Protein AF-A0A352PQR6-F1 (afdb_monomer)

Radius of gyration: 31.28 Å; Cα contacts (8 Å, |Δi|>4): 221; c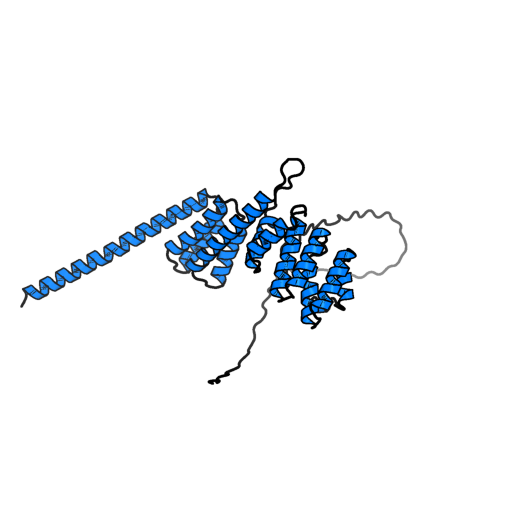hains: 1; bounding box: 74×65×124 Å

pLDDT: mean 79.6, std 22.72, range [32.88, 98.62]

Foldseek 3Di:
DPPVVVVVVVVVVVVVVVVVVVVVVVLVVLVVLLVVLLVLLVVLPPDPVLLVVLVVLCVVVVHRSVLSSLLSVLLSLCSNVVADSVVLSVLQVVCVVVVHRSVVSSVVSVVLSVLLVLVVVLVVVLDDPDDDDPPDQDNLLSVLLSCLVVLVDDSVNLSVLCVLQSPFPSQLSSLLSVLLSLCVVLVQDPVLSCVLSSLCRVLSLRDPQCSCVSLLLSLLVVVVDHSVQLSVLSNVCSVVSHGPVVSSVSSVHDPVSSPDDDPDDDPPPPPPDPDDDDDDDDDDDDDDDDDDDDDDDDDDDDDDDDDDDDDDDDDDDDDDDDDD

Sequence (324 aa):
MGTRLRQIALALMLLLVLGGNADAAKNHTTETELSSTVRAAETAGVPAATVNRLLTHGYEQNWDTADTGRLLRGLIAAQQSGFPLQPFVSKIEEGLAKRIPPSKIAQVLERKEDDYRFTQTLLADRAPRPAQHQTSVSTEERVRLTELLNAGLQREELKQLFADAPATPLPVLIRGAELLASLRQTRFDTRLTTQIVSLGLKQNYFTASQADLGRIIAAAKNRGMSDKDIAAAALSAIQDHASTDQLASRLGLSPADLGARGPQLGGSRSGVAPEGMSSGAGQAPSSSSTPGSGRGGSGGSSGGSSDGGGSPGGRGGSGGGGRR

Secondary structure (DSSP, 8-state):
-HHHHHHHHHHHHHHHHHHHHHHHHHHHHHHHHHHHHHHHHHHHT--HHHHHHHHHHHHHTT--HHHHHHHHHHHHHHHHTT--SHHHHHHHHHHHHTT--HHHHHHHHHHHHHHHHHHHHHHHHHPPSS-S---PPPHHHHHHHHHHHHTT--HHHHHHHHHH-TTS-HHHHHHHHHHHHHHHHTT--HHHHHHHHHHHHHTT--SGGGTTHHHHHHHHHHTT--HHHHHHHHHHHHHTT--HHHHHHHTT--HHHH-S----TT----------------------------------------------------------

Structure (mmCIF, N/CA/C/O backbone):
data_AF-A0A352PQR6-F1
#
_entry.id   AF-A0A352PQR6-F1
#
loop_
_atom_site.group_PDB
_atom_site.id
_atom_site.type_symbol
_atom_site.label_atom_id
_atom_site.label_alt_id
_atom_site.label_comp_id
_atom_site.label_asym_id
_atom_site.label_entity_id
_atom_site.label_seq_id
_atom_site.pdbx_PDB_ins_code
_atom_site.Cartn_x
_atom_site.Cartn_y
_atom_site.Cartn_z
_atom_site.occupancy
_atom_site.B_iso_or_equiv
_atom_site.auth_seq_id
_atom_site.auth_comp_id
_atom_site.auth_asym_id
_atom_site.auth_atom_id
_atom_site.pdbx_PDB_model_num
ATOM 1 N N . MET A 1 1 ? 17.649 -32.322 -69.367 1.00 51.94 1 MET A N 1
ATOM 2 C CA . MET A 1 1 ? 17.274 -32.287 -67.931 1.00 51.94 1 MET A CA 1
ATOM 3 C C . MET A 1 1 ? 18.158 -31.386 -67.044 1.00 51.94 1 MET A C 1
ATOM 5 O O . MET A 1 1 ? 17.850 -31.262 -65.869 1.00 51.94 1 MET A O 1
ATOM 9 N N . GLY A 1 2 ? 19.194 -30.694 -67.552 1.00 56.62 2 GLY A N 1
ATOM 10 C CA . GLY A 1 2 ? 20.140 -29.939 -66.700 1.00 56.62 2 GLY A CA 1
ATOM 11 C C . GLY A 1 2 ? 19.798 -28.476 -66.363 1.00 56.62 2 GLY A C 1
ATOM 12 O O . GLY A 1 2 ? 20.392 -27.910 -65.451 1.00 56.62 2 GLY A O 1
ATOM 13 N N . THR A 1 3 ? 18.856 -27.835 -67.059 1.00 58.00 3 THR A N 1
ATOM 14 C CA . THR A 1 3 ? 18.586 -26.389 -66.895 1.00 58.00 3 THR A CA 1
ATOM 15 C C . THR A 1 3 ? 17.586 -26.071 -65.782 1.00 58.00 3 THR A C 1
ATOM 17 O O . THR A 1 3 ? 17.764 -25.090 -65.065 1.00 58.00 3 THR A O 1
ATOM 20 N N . ARG A 1 4 ? 16.580 -26.930 -65.567 1.00 56.12 4 ARG A N 1
ATOM 21 C CA . ARG A 1 4 ? 15.558 -26.723 -64.522 1.00 56.12 4 ARG A CA 1
ATOM 22 C C . ARG A 1 4 ? 16.086 -26.955 -63.102 1.00 56.12 4 ARG A C 1
ATOM 24 O O . ARG A 1 4 ? 15.699 -26.233 -62.193 1.00 56.12 4 ARG A O 1
ATOM 31 N N . LEU A 1 5 ? 17.022 -27.891 -62.915 1.00 54.62 5 LEU A N 1
ATOM 32 C CA . LEU A 1 5 ? 17.632 -28.151 -61.603 1.00 54.62 5 LEU A CA 1
ATOM 33 C C . LEU A 1 5 ? 18.535 -26.989 -61.142 1.00 54.62 5 LEU A C 1
ATOM 35 O O . LEU A 1 5 ? 18.552 -26.636 -59.966 1.00 54.62 5 LEU A O 1
ATOM 39 N N . ARG A 1 6 ? 19.240 -26.345 -62.086 1.00 62.72 6 ARG A N 1
ATOM 40 C CA . ARG A 1 6 ? 20.088 -25.171 -61.818 1.00 62.72 6 ARG A CA 1
ATOM 41 C C . ARG A 1 6 ? 19.283 -23.948 -61.376 1.00 62.72 6 ARG A C 1
ATOM 43 O O . ARG A 1 6 ? 19.728 -23.238 -60.485 1.00 62.72 6 ARG A O 1
ATOM 50 N N . GLN A 1 7 ? 18.105 -23.719 -61.958 1.00 66.06 7 GLN A N 1
ATOM 51 C CA . GLN A 1 7 ? 17.248 -22.585 -61.587 1.00 66.06 7 GLN A CA 1
ATOM 52 C C . GLN A 1 7 ? 16.654 -22.732 -60.179 1.00 66.06 7 GLN A C 1
ATOM 54 O O . GLN A 1 7 ? 16.584 -21.751 -59.445 1.00 66.06 7 GLN A O 1
ATOM 59 N N . ILE A 1 8 ? 16.303 -23.956 -59.771 1.00 68.38 8 ILE A N 1
ATOM 60 C CA . ILE A 1 8 ? 15.779 -24.227 -58.423 1.00 68.38 8 ILE A CA 1
ATOM 61 C C . ILE A 1 8 ? 16.873 -24.033 -57.362 1.00 68.38 8 ILE A C 1
ATOM 63 O O . ILE A 1 8 ? 16.624 -23.398 -56.341 1.00 68.38 8 ILE A O 1
ATOM 67 N N . ALA A 1 9 ? 18.100 -24.499 -57.619 1.00 62.56 9 ALA A N 1
ATOM 68 C CA . ALA A 1 9 ? 19.224 -24.308 -56.698 1.00 62.56 9 ALA A CA 1
ATOM 69 C C . ALA A 1 9 ? 19.593 -22.823 -56.507 1.00 62.56 9 ALA A C 1
ATOM 71 O O . ALA A 1 9 ? 19.896 -22.399 -55.393 1.00 62.56 9 ALA A O 1
ATOM 72 N N . LEU A 1 10 ? 19.519 -22.019 -57.575 1.00 63.31 10 LEU A N 1
ATOM 73 C CA . LEU A 1 10 ? 19.803 -20.580 -57.525 1.00 63.31 10 LEU A CA 1
ATOM 74 C C . LEU A 1 10 ? 18.711 -19.800 -56.777 1.00 63.31 10 LEU A C 1
ATOM 76 O O . LEU A 1 10 ? 19.028 -18.911 -55.991 1.00 63.31 10 LEU A O 1
ATOM 80 N N . ALA A 1 11 ? 17.439 -20.173 -56.956 1.00 61.34 11 ALA A N 1
ATOM 81 C CA . ALA A 1 11 ? 16.324 -19.583 -56.216 1.00 61.34 11 ALA A CA 1
ATOM 82 C C . ALA A 1 11 ? 16.384 -19.909 -54.712 1.00 61.34 11 ALA A C 1
ATOM 84 O O . ALA A 1 11 ? 16.120 -19.036 -53.888 1.00 61.34 11 ALA A O 1
ATOM 85 N N . LEU A 1 12 ? 16.788 -21.132 -54.344 1.00 57.59 12 LEU A N 1
ATOM 86 C CA . LEU A 1 12 ? 16.915 -21.543 -52.942 1.00 57.59 12 LEU A CA 1
ATOM 87 C C . LEU A 1 12 ? 18.093 -20.850 -52.232 1.00 57.59 12 LEU A C 1
ATOM 89 O O . LEU A 1 12 ? 17.956 -20.436 -51.084 1.00 57.59 12 LEU A O 1
ATOM 93 N N . MET A 1 13 ? 19.229 -20.671 -52.922 1.00 60.09 13 MET A N 1
ATOM 94 C CA . MET A 1 13 ? 20.367 -19.900 -52.398 1.00 60.09 13 MET A CA 1
ATOM 95 C C . MET A 1 13 ? 20.020 -18.420 -52.211 1.00 60.09 13 MET A C 1
ATOM 97 O O . MET A 1 13 ? 20.378 -17.834 -51.192 1.00 60.09 13 MET A O 1
ATOM 101 N N . LEU A 1 14 ? 19.285 -17.822 -53.154 1.00 57.09 14 LEU A N 1
ATOM 102 C CA . LEU A 1 14 ? 18.832 -16.437 -53.033 1.00 57.09 14 LEU A CA 1
ATOM 103 C C . LEU A 1 14 ? 17.883 -16.271 -51.830 1.00 57.09 14 LEU A C 1
ATOM 105 O O . LEU A 1 14 ? 18.016 -15.318 -51.071 1.00 57.09 14 LEU A O 1
ATOM 109 N N . LEU A 1 15 ? 16.985 -17.234 -51.592 1.00 55.41 15 LEU A N 1
ATOM 110 C CA . LEU A 1 15 ? 16.057 -17.205 -50.455 1.00 55.41 15 LEU A CA 1
ATOM 111 C C . LEU A 1 15 ? 16.771 -17.359 -49.095 1.00 55.41 15 LEU A C 1
ATOM 113 O O . LEU A 1 15 ? 16.380 -16.718 -48.123 1.00 55.41 15 LEU A O 1
ATOM 117 N N . LEU A 1 16 ? 17.854 -18.142 -49.035 1.00 55.69 16 LEU A N 1
ATOM 118 C CA . LEU A 1 16 ? 18.710 -18.290 -47.847 1.00 55.69 16 LEU A CA 1
ATOM 119 C C . LEU A 1 16 ? 19.533 -17.025 -47.544 1.00 55.69 16 LEU A C 1
ATOM 121 O O . LEU A 1 16 ? 19.657 -16.637 -46.384 1.00 55.69 16 LEU A O 1
ATOM 125 N N . VAL A 1 17 ? 20.042 -16.342 -48.574 1.00 58.09 17 VAL A N 1
ATOM 126 C CA . VAL A 1 17 ? 20.790 -15.080 -48.417 1.00 58.09 17 VAL A CA 1
ATOM 127 C C . VAL A 1 17 ? 19.864 -13.911 -48.050 1.00 58.09 17 VAL A C 1
ATOM 129 O O . VAL A 1 17 ? 20.255 -13.049 -47.263 1.00 58.09 17 VAL A O 1
ATOM 132 N N . LEU A 1 18 ? 18.622 -13.877 -48.551 1.00 51.91 18 LEU A N 1
ATOM 133 C CA . LEU A 1 18 ? 17.643 -12.868 -48.122 1.00 51.91 18 LEU A CA 1
ATOM 134 C C . LEU A 1 18 ? 17.061 -13.153 -46.726 1.00 51.91 18 LEU A C 1
ATOM 136 O O . LEU A 1 18 ? 16.803 -12.205 -45.988 1.00 51.91 18 LEU A O 1
ATOM 140 N N . GLY A 1 19 ? 16.901 -14.423 -46.337 1.00 51.34 19 GLY A N 1
ATOM 141 C CA . GLY A 1 19 ? 16.460 -14.801 -44.990 1.00 51.34 19 GLY A CA 1
ATOM 142 C C . GLY A 1 19 ? 17.473 -14.436 -43.897 1.00 51.34 19 GLY A C 1
ATOM 143 O O . GLY A 1 19 ? 17.091 -13.865 -42.881 1.00 51.34 19 GLY A O 1
ATOM 144 N N . GLY A 1 20 ? 18.771 -14.678 -44.129 1.00 49.28 20 GLY A N 1
ATOM 145 C 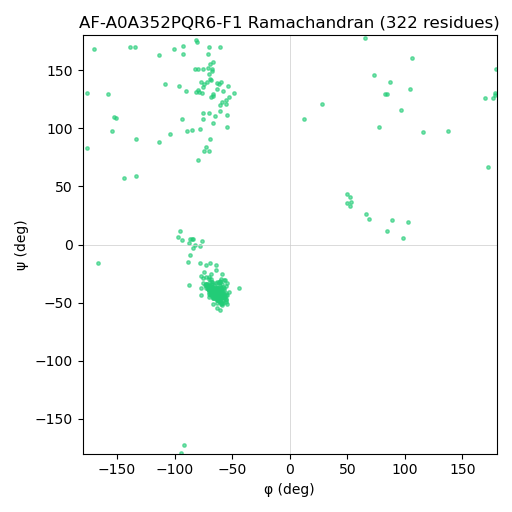CA . GLY A 1 20 ? 19.824 -14.396 -43.140 1.00 49.28 20 GLY A CA 1
ATOM 146 C C . GLY A 1 20 ? 20.101 -12.906 -42.890 1.00 49.28 20 GLY A C 1
ATOM 147 O O . GLY A 1 20 ? 20.457 -12.521 -41.778 1.00 49.28 20 GLY A O 1
ATOM 148 N N . ASN A 1 21 ? 19.898 -12.041 -43.889 1.00 50.34 21 ASN A N 1
ATOM 149 C CA . ASN A 1 21 ? 20.124 -10.597 -43.739 1.00 50.34 21 ASN A CA 1
ATOM 150 C C . ASN A 1 21 ? 19.002 -9.884 -42.962 1.00 50.34 21 ASN A C 1
ATOM 152 O O . ASN A 1 21 ? 19.252 -8.867 -42.315 1.00 50.34 21 ASN A O 1
ATOM 156 N N . ALA A 1 22 ? 17.775 -10.411 -42.998 1.00 54.28 22 ALA A N 1
ATOM 157 C CA . ALA A 1 22 ? 16.646 -9.823 -42.281 1.00 54.28 22 ALA A CA 1
ATOM 158 C C . ALA A 1 22 ? 16.768 -9.986 -40.753 1.00 54.28 22 ALA A C 1
ATOM 160 O O . ALA A 1 22 ? 16.391 -9.074 -40.016 1.00 54.28 22 ALA A O 1
ATOM 161 N N . ASP A 1 23 ? 17.325 -11.103 -40.278 1.00 53.72 23 ASP A N 1
ATOM 162 C CA . ASP A 1 23 ? 17.556 -11.336 -38.845 1.00 53.72 23 ASP A CA 1
ATOM 163 C C . ASP A 1 23 ? 18.773 -10.563 -38.315 1.00 53.72 23 ASP A C 1
ATOM 165 O O . ASP A 1 23 ? 18.709 -9.983 -37.231 1.00 53.72 23 ASP A O 1
ATOM 169 N N . ALA A 1 24 ? 19.850 -10.443 -39.099 1.00 56.34 24 ALA A N 1
ATOM 170 C CA . ALA A 1 24 ? 21.014 -9.641 -38.713 1.00 56.34 24 ALA A CA 1
ATOM 171 C C . ALA A 1 24 ? 20.679 -8.141 -38.571 1.00 56.34 24 ALA A C 1
ATOM 173 O O . ALA A 1 24 ? 21.114 -7.487 -37.622 1.00 56.34 24 ALA A O 1
ATOM 174 N N . ALA A 1 25 ? 19.856 -7.593 -39.474 1.00 58.44 25 ALA A N 1
ATOM 175 C CA . ALA A 1 25 ? 19.415 -6.200 -39.403 1.00 58.44 25 ALA A CA 1
ATOM 176 C C . ALA A 1 25 ? 18.496 -5.927 -38.195 1.00 58.44 25 ALA A C 1
ATOM 178 O O . ALA A 1 25 ? 18.586 -4.865 -37.572 1.00 58.44 25 ALA A O 1
ATOM 179 N N . LYS A 1 26 ? 17.635 -6.887 -37.830 1.00 60.25 26 LYS A N 1
ATOM 180 C CA . LYS A 1 26 ? 16.785 -6.786 -36.634 1.00 60.25 26 LYS A CA 1
ATOM 181 C C . LYS A 1 26 ? 17.609 -6.807 -35.349 1.00 60.25 26 LYS A C 1
ATOM 183 O O . LYS A 1 26 ? 17.414 -5.926 -34.518 1.00 60.25 26 LYS A O 1
ATOM 188 N N . ASN A 1 27 ? 18.565 -7.730 -35.237 1.00 60.75 27 ASN A N 1
ATOM 189 C CA . ASN A 1 27 ? 19.403 -7.875 -34.044 1.00 60.75 27 ASN A CA 1
ATOM 190 C C . ASN A 1 27 ? 20.300 -6.649 -33.801 1.00 60.75 27 ASN A C 1
ATOM 192 O O . ASN A 1 27 ? 20.411 -6.176 -32.673 1.00 60.75 27 ASN A O 1
ATOM 196 N N . HIS A 1 28 ? 20.875 -6.057 -34.854 1.00 62.44 28 HIS A N 1
ATOM 197 C CA . HIS A 1 28 ? 21.642 -4.813 -34.710 1.00 62.44 28 HIS A CA 1
ATOM 198 C C . HIS A 1 28 ? 20.782 -3.620 -34.275 1.00 62.44 28 HIS A C 1
ATOM 200 O O . HIS A 1 28 ? 21.241 -2.758 -33.520 1.00 62.44 28 HIS A O 1
ATOM 206 N N . THR A 1 29 ? 19.531 -3.560 -34.736 1.00 69.00 29 THR A N 1
ATOM 207 C CA . THR A 1 29 ? 18.609 -2.480 -34.365 1.00 69.00 29 THR A CA 1
ATOM 208 C C . THR A 1 29 ? 18.238 -2.569 -32.884 1.00 69.00 29 THR A C 1
ATOM 210 O O . THR A 1 29 ? 18.273 -1.559 -32.182 1.00 69.00 29 THR A O 1
ATOM 213 N N . THR A 1 30 ? 17.958 -3.771 -32.377 1.00 71.62 30 THR A N 1
ATOM 214 C CA . THR A 1 30 ? 17.565 -3.980 -30.977 1.00 71.62 30 THR A CA 1
ATOM 215 C C . THR A 1 30 ? 18.728 -3.844 -29.986 1.00 71.62 30 THR A C 1
ATOM 217 O O . THR A 1 30 ? 18.543 -3.272 -28.911 1.00 71.62 30 THR A O 1
ATOM 220 N N . GLU A 1 31 ? 19.951 -4.253 -30.342 1.00 72.56 31 GLU A N 1
ATOM 221 C CA . GLU A 1 31 ? 21.150 -3.999 -29.520 1.00 72.56 31 GLU A CA 1
ATOM 222 C C . GLU A 1 31 ? 21.470 -2.500 -29.396 1.00 72.56 31 GLU A C 1
ATOM 224 O O . GLU A 1 31 ? 21.829 -2.003 -28.318 1.00 72.56 31 GLU A O 1
ATOM 229 N N . THR A 1 32 ? 21.293 -1.753 -30.489 1.00 78.06 32 THR A N 1
ATOM 230 C CA . THR A 1 32 ? 21.448 -0.291 -30.498 1.00 78.06 32 THR A CA 1
ATOM 231 C C . THR A 1 32 ? 20.371 0.373 -29.631 1.00 78.06 32 THR A C 1
ATOM 233 O O . THR A 1 32 ? 20.660 1.298 -28.863 1.00 78.06 32 THR A O 1
ATOM 236 N N . GLU A 1 33 ? 19.137 -0.139 -29.677 1.00 87.19 33 GLU A N 1
ATOM 237 C CA . GLU A 1 33 ? 18.031 0.330 -28.839 1.00 87.19 33 GLU A CA 1
ATOM 238 C C . GLU A 1 33 ? 18.297 0.079 -27.344 1.00 87.19 33 GLU A C 1
ATOM 240 O O . GLU A 1 33 ? 18.146 0.991 -26.524 1.00 87.19 33 GLU A O 1
ATOM 245 N N . LEU A 1 34 ? 18.770 -1.111 -26.967 1.00 90.06 34 LEU A N 1
ATOM 246 C CA . LEU A 1 34 ? 19.105 -1.410 -25.573 1.00 90.06 34 LEU A CA 1
ATOM 247 C C . LEU A 1 34 ? 20.251 -0.523 -25.069 1.00 90.06 34 LEU A C 1
ATOM 249 O O . LEU A 1 34 ? 20.147 0.057 -23.989 1.00 90.06 34 LEU A O 1
ATOM 253 N N . SER A 1 35 ? 21.303 -0.342 -25.870 1.00 91.81 35 SER A N 1
ATOM 254 C CA . SER A 1 35 ? 22.444 0.517 -25.522 1.00 91.81 35 SER A CA 1
ATOM 255 C C . SER A 1 35 ? 22.026 1.971 -25.283 1.00 91.81 35 SER A C 1
ATOM 257 O O . SER A 1 35 ? 22.475 2.612 -24.330 1.00 91.81 35 SER A O 1
ATOM 259 N N . SER A 1 36 ? 21.132 2.503 -26.122 1.00 93.94 36 SER A N 1
ATOM 260 C CA . SER A 1 36 ? 20.577 3.848 -25.920 1.00 93.94 36 SER A CA 1
ATOM 261 C C . SER A 1 36 ? 19.675 3.929 -24.682 1.00 93.94 36 SER A C 1
ATOM 263 O O . SER A 1 36 ? 19.742 4.912 -23.946 1.00 93.94 36 SER A O 1
ATOM 265 N N . THR A 1 37 ? 18.909 2.873 -24.387 1.00 95.31 37 THR A N 1
ATOM 266 C CA . THR A 1 37 ? 18.074 2.781 -23.178 1.00 95.31 37 THR A CA 1
ATOM 267 C C . THR A 1 37 ? 18.919 2.752 -21.901 1.00 95.31 37 THR A C 1
ATOM 269 O O . THR A 1 37 ? 18.573 3.412 -20.925 1.00 95.31 37 THR A O 1
ATOM 272 N N . VAL A 1 38 ? 20.054 2.049 -21.902 1.00 96.12 38 VAL A N 1
ATOM 273 C CA . VAL A 1 38 ? 20.999 2.029 -20.772 1.00 96.12 38 VAL A CA 1
ATOM 274 C C . VAL A 1 38 ? 21.549 3.429 -20.496 1.00 96.12 38 VAL A C 1
ATOM 276 O O . VAL A 1 38 ? 21.464 3.905 -19.365 1.00 96.12 38 VAL A O 1
ATOM 279 N N . ARG A 1 39 ? 22.011 4.143 -21.532 1.00 95.81 39 ARG A N 1
ATOM 280 C CA . ARG A 1 39 ? 22.471 5.537 -21.386 1.00 95.81 39 ARG A CA 1
ATOM 281 C C . ARG A 1 39 ? 21.365 6.460 -20.872 1.00 95.81 39 ARG A C 1
ATOM 283 O O . ARG A 1 39 ? 21.626 7.355 -20.068 1.00 95.81 39 ARG A O 1
ATOM 290 N N . ALA A 1 40 ? 20.127 6.247 -21.316 1.00 95.75 40 ALA A N 1
ATOM 291 C CA . ALA A 1 40 ? 18.977 6.992 -20.816 1.00 95.75 40 ALA A CA 1
ATOM 292 C C . ALA A 1 40 ? 18.705 6.702 -19.328 1.00 95.75 40 ALA A C 1
ATOM 294 O O . ALA A 1 40 ? 18.405 7.633 -18.584 1.00 95.75 40 ALA A O 1
ATOM 295 N N . ALA A 1 41 ? 18.864 5.453 -18.875 1.00 95.69 41 ALA A N 1
ATOM 296 C CA . ALA A 1 41 ? 18.737 5.076 -17.465 1.00 95.69 41 ALA A CA 1
ATOM 297 C C . ALA A 1 41 ? 19.786 5.764 -16.586 1.00 95.69 41 ALA A C 1
ATOM 299 O O . ALA A 1 41 ? 19.439 6.339 -15.554 1.00 95.69 41 ALA A O 1
ATOM 300 N N . GLU A 1 42 ? 21.043 5.775 -17.025 1.00 94.19 42 GLU A N 1
ATOM 301 C CA . GLU A 1 42 ? 22.126 6.482 -16.336 1.00 94.19 42 GLU A CA 1
ATOM 302 C C . GLU A 1 42 ? 21.853 7.989 -16.263 1.00 94.19 42 GLU A C 1
ATOM 304 O O . GLU A 1 42 ? 21.937 8.585 -15.191 1.00 94.19 42 GLU A O 1
ATOM 309 N N . THR A 1 43 ? 21.442 8.593 -17.383 1.00 95.62 43 THR A N 1
ATOM 310 C CA . THR A 1 43 ? 21.118 10.028 -17.465 1.00 95.62 43 THR A CA 1
ATOM 311 C C . THR A 1 43 ? 19.929 10.400 -16.578 1.00 95.62 43 THR A C 1
ATOM 313 O O . THR A 1 43 ? 19.916 11.469 -15.975 1.00 95.62 43 THR A O 1
ATOM 316 N N . ALA A 1 44 ? 18.935 9.516 -16.464 1.00 94.81 44 ALA A N 1
ATOM 317 C CA . ALA A 1 44 ? 17.801 9.707 -15.566 1.00 94.81 44 ALA A CA 1
ATOM 318 C C . ALA A 1 44 ? 18.198 9.605 -14.081 1.00 94.81 44 ALA A C 1
ATOM 320 O O . ALA A 1 44 ? 17.440 10.040 -13.219 1.00 94.81 44 ALA A O 1
ATOM 321 N N . GLY A 1 45 ? 19.376 9.059 -13.762 1.00 94.75 45 GLY A N 1
ATOM 322 C CA . GLY A 1 45 ? 19.838 8.852 -12.391 1.00 94.75 45 GLY A CA 1
ATOM 323 C C . GLY A 1 45 ? 19.417 7.509 -11.793 1.00 94.75 45 GLY A C 1
ATOM 324 O O . GLY A 1 45 ? 19.390 7.366 -10.570 1.00 94.75 45 GLY A O 1
ATOM 325 N N . VAL A 1 46 ? 19.089 6.513 -12.624 1.00 96.56 46 VAL A N 1
ATOM 326 C CA . VAL A 1 46 ? 18.908 5.132 -12.155 1.00 96.56 46 VAL A CA 1
ATOM 327 C C . VAL A 1 46 ? 20.271 4.601 -11.683 1.00 96.56 46 VAL A C 1
ATOM 329 O O . VAL A 1 46 ? 21.247 4.700 -12.429 1.00 96.56 46 VAL A O 1
ATOM 332 N N . PRO A 1 47 ? 20.386 4.018 -10.474 1.00 96.25 47 PRO A N 1
ATOM 333 C CA . PRO A 1 47 ? 21.668 3.535 -9.972 1.00 96.25 47 PRO A CA 1
ATOM 334 C C . PRO A 1 47 ? 22.302 2.489 -10.895 1.00 96.25 47 PRO A C 1
ATOM 336 O O . PRO A 1 47 ? 21.661 1.496 -11.245 1.00 96.25 47 PRO A O 1
ATOM 339 N N . ALA A 1 48 ? 23.589 2.657 -11.212 1.00 94.81 48 ALA A N 1
ATOM 340 C CA . ALA A 1 48 ? 24.328 1.744 -12.089 1.00 94.81 48 ALA A CA 1
ATOM 341 C C . ALA A 1 48 ? 24.281 0.284 -11.606 1.00 94.81 48 ALA A C 1
ATOM 343 O O . ALA A 1 48 ? 24.160 -0.636 -12.408 1.00 94.81 48 ALA A O 1
ATOM 344 N N . ALA A 1 49 ? 24.296 0.056 -10.286 1.00 94.88 49 ALA A N 1
ATOM 345 C CA . ALA A 1 49 ? 24.155 -1.282 -9.710 1.00 94.88 49 ALA A CA 1
ATOM 346 C C . ALA A 1 49 ? 22.815 -1.949 -10.077 1.00 94.88 49 ALA A C 1
ATOM 348 O O . ALA A 1 49 ? 22.779 -3.150 -10.338 1.00 94.88 49 ALA A O 1
ATOM 349 N N . THR A 1 50 ? 21.726 -1.175 -10.129 1.00 94.88 50 THR A N 1
ATOM 350 C CA . THR A 1 50 ? 20.397 -1.651 -10.537 1.00 94.88 50 THR A CA 1
ATOM 351 C C . THR A 1 50 ? 20.368 -1.961 -12.030 1.00 94.88 50 THR A C 1
ATOM 353 O O . THR A 1 50 ? 19.887 -3.024 -12.418 1.00 94.88 50 THR A O 1
ATOM 356 N N . VAL A 1 51 ? 20.922 -1.068 -12.859 1.00 96.25 51 VAL A N 1
ATOM 357 C CA . VAL A 1 51 ? 21.024 -1.271 -14.314 1.00 96.25 51 VAL A CA 1
ATOM 358 C C . VAL A 1 51 ? 21.825 -2.538 -14.619 1.00 96.25 51 VAL A C 1
ATOM 360 O O . VAL A 1 51 ? 21.324 -3.430 -15.299 1.00 96.25 51 VAL A O 1
ATOM 363 N N . ASN A 1 52 ? 23.022 -2.670 -14.042 1.00 95.56 52 ASN A N 1
ATOM 364 C CA . ASN A 1 52 ? 23.897 -3.822 -14.253 1.00 95.56 52 ASN A CA 1
ATOM 365 C C . ASN A 1 52 ? 23.242 -5.130 -13.809 1.00 95.56 52 ASN A C 1
ATOM 367 O O . ASN A 1 52 ? 23.274 -6.100 -14.556 1.00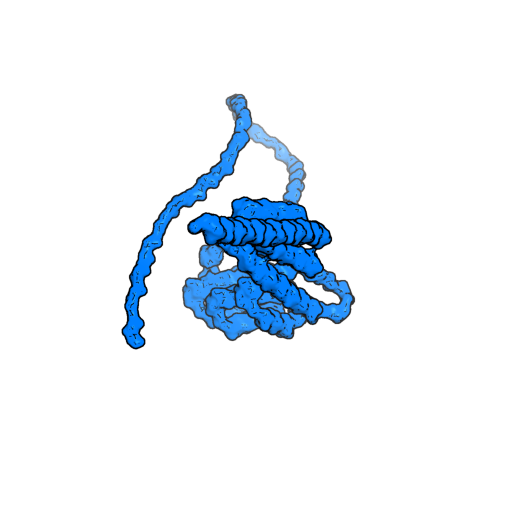 95.56 52 ASN A O 1
ATOM 371 N N . ARG A 1 53 ? 22.588 -5.156 -12.640 1.00 93.75 53 ARG A N 1
ATOM 372 C CA . ARG A 1 53 ? 21.868 -6.348 -12.162 1.00 93.75 53 ARG A CA 1
ATOM 373 C C . ARG A 1 53 ? 20.795 -6.799 -13.151 1.00 93.75 53 ARG A C 1
ATOM 375 O O . ARG A 1 53 ? 20.654 -7.993 -13.399 1.00 93.75 53 ARG A O 1
ATOM 382 N N . LEU A 1 54 ? 20.048 -5.853 -13.719 1.00 94.31 54 LEU A N 1
ATOM 383 C CA . LEU A 1 54 ? 19.000 -6.157 -14.686 1.00 94.31 54 LEU A CA 1
ATOM 384 C C . LEU A 1 54 ? 19.573 -6.663 -16.018 1.00 94.31 54 LEU A C 1
ATOM 386 O O . LEU A 1 54 ? 19.042 -7.622 -16.571 1.00 94.31 54 LEU A O 1
ATOM 390 N N . LEU A 1 55 ? 20.675 -6.072 -16.496 1.00 94.19 55 LEU A N 1
ATOM 391 C CA . LEU A 1 55 ? 21.391 -6.543 -17.687 1.00 94.19 55 LEU A CA 1
ATOM 392 C C . LEU A 1 55 ? 21.957 -7.956 -17.486 1.00 94.19 55 LEU A C 1
ATOM 394 O O . LEU A 1 55 ? 21.768 -8.814 -18.346 1.00 94.19 55 LEU A O 1
ATOM 398 N N . THR A 1 56 ? 22.597 -8.218 -16.341 1.00 93.56 56 THR A N 1
ATOM 399 C CA . THR A 1 56 ? 23.107 -9.548 -15.979 1.00 93.56 56 THR A CA 1
ATOM 400 C C . THR A 1 56 ? 21.983 -10.578 -15.966 1.00 93.56 56 THR A C 1
ATOM 402 O O . THR A 1 56 ? 22.116 -11.619 -16.601 1.00 93.56 56 THR A O 1
ATOM 405 N N . HIS A 1 57 ? 20.845 -10.273 -15.334 1.00 90.88 57 HIS A N 1
ATOM 406 C CA . HIS A 1 57 ? 19.696 -11.178 -15.345 1.00 90.88 57 HIS A CA 1
ATOM 407 C C . HIS A 1 57 ? 19.131 -11.415 -16.747 1.00 90.88 57 HIS A C 1
ATOM 409 O O . HIS A 1 57 ? 18.823 -12.559 -17.080 1.00 90.88 57 HIS A O 1
ATOM 415 N N . GLY A 1 58 ? 19.015 -10.368 -17.568 1.00 90.81 58 GLY A N 1
ATOM 416 C CA . GLY A 1 58 ? 18.560 -10.501 -18.950 1.00 90.81 58 GLY A CA 1
ATOM 417 C C . GLY A 1 58 ? 19.454 -11.433 -19.764 1.00 90.81 58 GLY A C 1
ATOM 418 O O . GLY A 1 58 ? 18.949 -12.301 -20.472 1.00 90.81 58 GLY A O 1
ATOM 419 N N . TYR A 1 59 ? 20.771 -11.318 -19.591 1.00 91.44 59 TYR A N 1
ATOM 420 C CA . TYR A 1 59 ? 21.747 -12.194 -20.233 1.00 91.44 59 TYR A CA 1
ATOM 421 C C . TYR A 1 59 ? 21.665 -13.641 -19.720 1.00 91.44 59 TYR A C 1
ATOM 423 O O . TYR A 1 59 ? 21.513 -14.568 -20.511 1.00 91.44 59 TYR A O 1
ATOM 431 N N . GLU A 1 60 ? 21.698 -13.852 -18.400 1.00 90.56 60 GLU A N 1
ATOM 432 C CA . GLU A 1 60 ? 21.661 -15.190 -17.785 1.00 90.56 60 GLU A CA 1
ATOM 433 C C . GLU A 1 60 ? 20.388 -15.976 -18.124 1.00 90.56 60 GLU A C 1
ATOM 435 O O . GLU A 1 60 ? 20.410 -17.203 -18.217 1.00 90.56 60 GLU A O 1
ATOM 440 N N . GLN A 1 61 ? 19.268 -15.274 -18.291 1.00 89.38 61 GLN A N 1
ATOM 441 C CA . GLN A 1 61 ? 17.969 -15.870 -18.593 1.00 89.38 61 GLN A CA 1
ATOM 442 C C . GLN A 1 61 ? 17.632 -15.856 -20.092 1.00 89.38 61 GLN A C 1
ATOM 444 O O . GLN A 1 61 ? 16.522 -16.245 -20.458 1.00 89.38 61 GLN A O 1
ATOM 449 N N . ASN A 1 62 ? 18.569 -15.439 -20.955 1.00 89.00 62 ASN A N 1
ATOM 450 C CA . ASN A 1 62 ? 18.388 -15.311 -22.406 1.00 89.00 62 ASN A CA 1
ATOM 451 C C . ASN A 1 62 ? 17.120 -14.527 -22.791 1.00 89.00 62 ASN A C 1
ATOM 453 O O . ASN A 1 62 ? 16.359 -14.940 -23.669 1.00 89.00 62 ASN A O 1
ATOM 457 N N . TRP A 1 63 ? 16.848 -13.417 -22.103 1.00 89.62 63 TRP A N 1
ATOM 458 C CA . TRP A 1 63 ? 15.750 -12.533 -22.483 1.00 89.62 63 TRP A CA 1
ATOM 459 C C . TRP A 1 63 ? 16.075 -11.787 -23.769 1.00 89.62 63 TRP A C 1
ATOM 461 O O . TRP A 1 63 ? 17.229 -11.464 -24.049 1.00 89.62 63 TRP A O 1
ATOM 471 N N . ASP A 1 64 ? 15.030 -11.429 -24.512 1.00 88.31 64 ASP A N 1
ATOM 472 C CA . ASP A 1 64 ? 15.182 -10.463 -25.588 1.00 88.31 64 ASP A CA 1
ATOM 473 C C . ASP A 1 64 ? 15.649 -9.115 -25.006 1.00 88.31 64 ASP A C 1
ATOM 475 O O . ASP A 1 64 ? 15.163 -8.624 -23.979 1.00 88.31 64 ASP A O 1
ATOM 479 N N . THR A 1 65 ? 16.592 -8.488 -25.697 1.00 89.12 65 THR A N 1
ATOM 480 C CA . THR A 1 65 ? 16.992 -7.092 -25.514 1.00 89.12 65 THR A CA 1
ATOM 481 C C . THR A 1 65 ? 15.797 -6.141 -25.372 1.00 89.12 65 THR A C 1
ATOM 483 O O . THR A 1 65 ? 15.825 -5.246 -24.522 1.00 89.12 65 THR A O 1
ATOM 486 N N . ALA A 1 66 ? 14.710 -6.374 -26.117 1.00 89.88 66 ALA A N 1
ATOM 487 C CA . ALA A 1 66 ? 13.487 -5.582 -26.031 1.00 89.88 66 ALA A CA 1
ATOM 488 C C . ALA A 1 66 ? 12.799 -5.693 -24.658 1.00 89.88 66 ALA A C 1
ATOM 490 O O . ALA A 1 66 ? 12.294 -4.696 -24.136 1.00 89.88 66 ALA A O 1
ATOM 491 N N . ASP A 1 67 ? 12.794 -6.882 -24.053 1.00 92.06 67 ASP A N 1
ATOM 492 C CA . ASP A 1 67 ? 12.201 -7.134 -22.738 1.00 92.06 67 ASP A CA 1
ATOM 493 C C . ASP A 1 67 ? 13.010 -6.457 -21.625 1.00 92.06 67 ASP A C 1
ATOM 495 O O . ASP A 1 67 ? 12.447 -5.770 -20.767 1.00 92.06 67 ASP A O 1
ATOM 499 N N . THR A 1 68 ? 14.339 -6.557 -21.690 1.00 93.44 68 THR A N 1
ATOM 500 C CA . THR A 1 68 ? 15.240 -5.848 -20.766 1.00 93.44 68 THR A CA 1
ATOM 501 C C . THR A 1 68 ? 15.073 -4.330 -20.895 1.00 93.44 68 THR A C 1
ATOM 503 O O . THR A 1 68 ? 14.944 -3.620 -19.894 1.00 93.44 68 THR A O 1
ATOM 506 N N . GLY A 1 69 ? 14.978 -3.828 -22.131 1.00 94.06 69 GLY A N 1
ATOM 507 C CA . GLY A 1 69 ? 14.722 -2.417 -22.416 1.00 94.06 69 GLY A CA 1
ATOM 508 C C . GLY A 1 69 ? 13.383 -1.919 -21.862 1.00 94.06 69 GLY A C 1
ATOM 509 O O . GLY A 1 69 ? 13.316 -0.816 -21.324 1.00 94.06 69 GLY A O 1
ATOM 510 N N . ARG A 1 70 ? 12.311 -2.725 -21.919 1.00 94.62 70 ARG A N 1
ATOM 511 C CA . ARG A 1 70 ? 11.004 -2.369 -21.323 1.00 94.62 70 ARG A CA 1
ATOM 512 C C . ARG A 1 70 ? 11.086 -2.189 -19.809 1.00 94.62 70 ARG A C 1
ATOM 514 O O . ARG A 1 70 ? 10.546 -1.215 -19.292 1.00 94.62 70 ARG A O 1
ATOM 521 N N . LEU A 1 71 ? 11.780 -3.083 -19.108 1.00 96.69 71 LEU A N 1
ATOM 522 C CA . LEU A 1 71 ? 11.959 -2.968 -17.659 1.00 96.69 71 LEU A CA 1
ATOM 523 C C . LEU A 1 71 ? 12.785 -1.728 -17.281 1.00 96.69 71 LEU A C 1
ATOM 525 O O . LEU A 1 71 ? 12.405 -1.001 -16.363 1.00 96.69 71 LEU A O 1
ATOM 529 N N . LEU A 1 72 ? 13.856 -1.433 -18.029 1.00 96.81 72 LEU A N 1
ATOM 530 C CA . LEU A 1 72 ? 14.638 -0.205 -17.845 1.00 96.81 72 LEU A CA 1
ATOM 531 C C . LEU A 1 72 ? 13.802 1.056 -18.086 1.00 96.81 72 LEU A C 1
ATOM 533 O O . LEU A 1 72 ? 13.891 1.999 -17.302 1.00 96.81 72 LEU A O 1
ATOM 537 N N . ARG A 1 73 ? 12.950 1.070 -19.118 1.00 96.44 73 ARG A N 1
ATOM 538 C CA . ARG A 1 73 ? 12.035 2.191 -19.387 1.00 96.44 73 ARG A CA 1
ATOM 539 C C . ARG A 1 73 ? 11.073 2.457 -18.230 1.00 96.44 73 ARG A C 1
ATOM 541 O O . ARG A 1 73 ? 10.865 3.618 -17.898 1.00 96.44 73 ARG A O 1
ATOM 548 N N . GLY A 1 74 ? 10.571 1.416 -17.563 1.00 96.44 74 GLY A N 1
ATOM 549 C CA . GLY A 1 74 ? 9.760 1.579 -16.350 1.00 96.44 74 GLY A CA 1
ATOM 550 C C . GLY A 1 74 ? 10.521 2.262 -15.204 1.00 96.44 74 GLY A C 1
ATOM 551 O O . GLY A 1 74 ? 9.981 3.142 -14.536 1.00 96.44 74 GLY A O 1
ATOM 552 N N . LEU A 1 75 ? 11.798 1.913 -14.999 1.00 97.75 75 LEU A N 1
ATOM 553 C CA . LEU A 1 75 ? 12.649 2.569 -13.994 1.00 97.75 75 LEU A CA 1
ATOM 554 C C . LEU A 1 75 ? 12.973 4.023 -14.363 1.00 97.75 75 LEU A C 1
ATOM 556 O O . LEU A 1 75 ? 12.945 4.891 -13.493 1.00 97.75 75 LEU A O 1
ATOM 560 N N . ILE A 1 76 ? 13.240 4.292 -15.645 1.00 97.25 76 ILE A N 1
ATOM 561 C CA . ILE A 1 76 ? 13.450 5.648 -16.171 1.00 97.25 76 ILE A CA 1
ATOM 562 C C . ILE A 1 76 ? 12.218 6.515 -15.911 1.00 97.25 76 ILE A C 1
ATOM 564 O O . ILE A 1 76 ? 12.356 7.605 -15.363 1.00 97.25 76 ILE A O 1
ATOM 568 N N . ALA A 1 77 ? 11.024 6.031 -16.262 1.00 96.19 77 ALA A N 1
ATOM 569 C CA . ALA A 1 77 ? 9.781 6.782 -16.112 1.00 96.19 77 ALA A CA 1
ATOM 570 C C . ALA A 1 77 ? 9.487 7.125 -14.642 1.00 96.19 77 ALA A C 1
ATOM 572 O O . ALA A 1 77 ? 9.176 8.276 -14.317 1.00 96.19 77 ALA A O 1
ATOM 573 N N . ALA A 1 78 ? 9.677 6.161 -13.734 1.00 95.81 78 ALA A N 1
ATOM 574 C CA . ALA A 1 78 ? 9.542 6.386 -12.297 1.00 95.81 78 ALA A CA 1
ATOM 575 C C . ALA A 1 78 ? 10.528 7.450 -11.786 1.00 95.81 78 ALA A C 1
ATOM 577 O O . ALA A 1 78 ? 10.139 8.369 -11.063 1.00 95.81 78 ALA A O 1
ATOM 578 N N . GLN A 1 79 ? 11.792 7.352 -12.200 1.00 95.06 79 GLN A N 1
ATOM 579 C CA . GLN A 1 79 ? 12.850 8.269 -11.788 1.00 95.06 79 GLN A CA 1
ATOM 580 C C . GLN A 1 79 ? 12.621 9.694 -12.321 1.00 95.06 79 GLN A C 1
ATOM 582 O O . GLN A 1 79 ? 12.715 10.657 -11.562 1.00 95.06 79 GLN A O 1
ATOM 587 N N . GLN A 1 80 ? 12.261 9.840 -13.600 1.00 94.81 80 GLN A N 1
ATOM 588 C CA . GLN A 1 80 ? 11.949 11.132 -14.226 1.00 94.81 80 GLN A CA 1
ATOM 589 C C . GLN A 1 80 ? 10.721 11.803 -13.603 1.00 94.81 80 GLN A C 1
ATOM 591 O O . GLN A 1 80 ? 10.675 13.026 -13.490 1.00 94.81 80 GLN A O 1
ATOM 596 N N . SER A 1 81 ? 9.753 11.007 -13.147 1.00 93.00 81 SER A N 1
ATOM 597 C CA . SER A 1 81 ? 8.568 11.494 -12.432 1.00 93.00 81 SER A CA 1
ATOM 598 C C . SER A 1 81 ? 8.845 11.835 -10.959 1.00 93.00 81 SER A C 1
ATOM 600 O O . SER A 1 81 ? 7.946 12.278 -10.243 1.00 93.00 81 SER A O 1
ATOM 602 N N . GLY A 1 82 ? 10.078 11.634 -10.474 1.00 92.25 82 GLY A N 1
ATOM 603 C CA . GLY A 1 82 ? 10.458 11.882 -9.082 1.00 92.25 82 GLY A CA 1
ATOM 604 C C . GLY A 1 82 ? 9.828 10.901 -8.088 1.00 92.25 82 GLY A C 1
ATOM 605 O O . GLY A 1 82 ? 9.692 11.221 -6.900 1.00 92.25 82 GLY A O 1
ATOM 606 N N . PHE A 1 83 ? 9.409 9.722 -8.554 1.00 94.50 83 PHE A N 1
ATOM 607 C CA . PHE A 1 83 ? 8.844 8.677 -7.708 1.00 94.50 83 PHE A CA 1
ATOM 608 C C . PHE A 1 83 ? 9.944 7.897 -6.982 1.00 94.50 83 PHE A C 1
ATOM 610 O O . PHE A 1 83 ? 11.061 7.766 -7.484 1.00 94.50 83 PHE A O 1
ATOM 617 N N . PRO A 1 84 ? 9.656 7.355 -5.784 1.00 94.00 84 PRO A N 1
ATOM 618 C CA . PRO A 1 84 ? 10.604 6.493 -5.097 1.00 94.00 84 PRO A CA 1
ATOM 619 C C . PRO A 1 84 ? 10.910 5.267 -5.954 1.00 94.00 84 PRO A C 1
ATOM 621 O O . PRO A 1 84 ? 10.022 4.472 -6.252 1.00 94.00 84 PRO A O 1
ATOM 624 N N . LEU A 1 85 ? 12.182 5.102 -6.314 1.00 95.00 85 LEU A N 1
ATOM 625 C CA . LEU A 1 85 ? 12.617 4.054 -7.235 1.00 95.00 85 LEU A CA 1
ATOM 626 C C . LEU A 1 85 ? 12.568 2.651 -6.610 1.00 95.00 85 LEU A C 1
ATOM 628 O O . LEU A 1 85 ? 12.249 1.677 -7.290 1.00 95.00 85 LEU A O 1
ATOM 632 N N . GLN A 1 86 ? 12.841 2.537 -5.306 1.00 95.06 86 GLN A N 1
ATOM 633 C CA . GLN A 1 86 ? 12.946 1.246 -4.615 1.00 95.06 86 GLN A CA 1
ATOM 634 C C . GLN A 1 86 ? 11.684 0.364 -4.756 1.00 95.06 86 GLN A C 1
ATOM 636 O O . GLN A 1 86 ? 11.837 -0.805 -5.098 1.00 95.06 86 GLN A O 1
ATOM 641 N N . PRO A 1 87 ? 10.444 0.873 -4.593 1.00 95.31 87 PRO A N 1
ATOM 642 C CA . PRO A 1 87 ? 9.224 0.118 -4.893 1.00 95.31 87 PRO A CA 1
ATOM 643 C C . PRO A 1 87 ? 9.141 -0.473 -6.308 1.00 95.31 87 PRO A C 1
ATOM 645 O O . PRO A 1 87 ? 8.548 -1.536 -6.478 1.00 95.31 87 PRO A O 1
ATOM 648 N N . PHE A 1 88 ? 9.706 0.185 -7.324 1.00 97.19 88 PHE A N 1
ATOM 649 C CA . PHE A 1 88 ? 9.734 -0.335 -8.697 1.00 97.19 88 PHE A CA 1
ATOM 650 C C . PHE A 1 88 ? 10.795 -1.426 -8.842 1.00 97.19 88 PHE A C 1
ATOM 652 O O . PHE A 1 88 ? 10.509 -2.488 -9.391 1.00 97.19 88 PH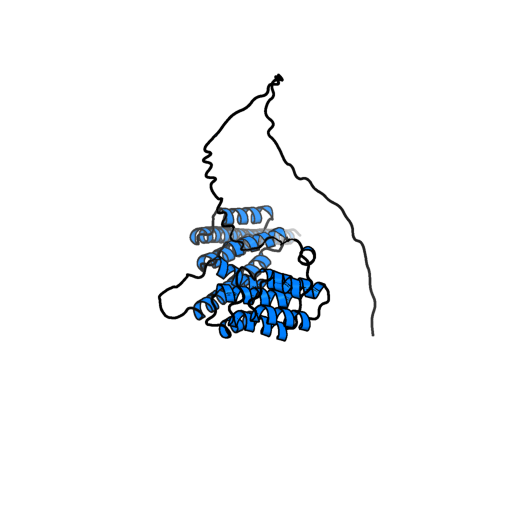E A O 1
ATOM 659 N N . VAL A 1 89 ? 11.984 -1.211 -8.269 1.00 96.81 89 VAL A N 1
ATOM 660 C CA . VAL A 1 89 ? 13.065 -2.211 -8.240 1.00 96.81 89 VAL A CA 1
ATOM 661 C C . VAL A 1 89 ? 12.611 -3.483 -7.530 1.00 96.81 89 VAL A C 1
ATOM 663 O O . VAL A 1 89 ? 12.685 -4.562 -8.109 1.00 96.81 89 VAL A O 1
ATOM 666 N N . SER A 1 90 ? 12.047 -3.365 -6.326 1.00 96.00 90 SER A N 1
ATOM 667 C CA . SER A 1 90 ? 11.528 -4.515 -5.582 1.00 96.00 90 SER A CA 1
ATOM 668 C C . SER A 1 90 ? 10.414 -5.237 -6.336 1.00 96.00 90 SER A C 1
ATOM 670 O O . SER A 1 90 ? 10.297 -6.455 -6.224 1.00 96.00 90 SER A O 1
ATOM 672 N N . LYS A 1 91 ? 9.616 -4.525 -7.145 1.00 96.81 91 LYS A N 1
ATOM 673 C CA . LYS A 1 91 ? 8.577 -5.157 -7.962 1.00 96.81 91 LYS A CA 1
ATOM 674 C C . LYS A 1 91 ? 9.150 -5.969 -9.119 1.00 96.81 91 LYS A C 1
ATOM 676 O O . LYS A 1 91 ? 8.626 -7.043 -9.416 1.00 96.81 91 LYS A O 1
ATOM 681 N N . ILE A 1 92 ? 10.228 -5.482 -9.736 1.00 96.81 92 ILE A N 1
ATOM 682 C CA . ILE A 1 92 ? 10.996 -6.252 -10.715 1.00 96.81 92 ILE A CA 1
ATOM 683 C C . ILE A 1 92 ? 11.547 -7.503 -10.035 1.00 96.81 92 ILE A C 1
ATOM 685 O O . ILE A 1 92 ? 11.216 -8.603 -10.457 1.00 96.81 92 ILE A O 1
ATOM 689 N N . GLU A 1 93 ? 12.296 -7.351 -8.942 1.00 95.50 93 GLU A N 1
ATOM 690 C CA . GLU A 1 93 ? 12.915 -8.467 -8.212 1.00 95.50 93 GLU A CA 1
ATOM 691 C C . GLU A 1 93 ? 11.890 -9.528 -7.776 1.00 95.50 93 GLU A C 1
ATOM 693 O O . GLU A 1 93 ? 12.112 -10.721 -7.980 1.00 95.50 93 GLU A O 1
ATOM 698 N N . GLU A 1 94 ? 10.732 -9.110 -7.254 1.00 95.50 94 GLU A N 1
ATOM 699 C CA . GLU A 1 94 ? 9.622 -10.004 -6.904 1.00 95.50 94 GLU A CA 1
ATOM 700 C C . GLU A 1 94 ? 9.115 -10.786 -8.127 1.00 95.50 94 GLU A C 1
ATOM 702 O O . GLU A 1 94 ? 8.905 -12.001 -8.055 1.00 95.50 94 GLU A O 1
ATOM 707 N N . GLY A 1 95 ? 8.915 -10.101 -9.256 1.00 95.75 95 GLY A N 1
ATOM 708 C CA . GLY A 1 95 ? 8.484 -10.719 -10.507 1.00 95.75 95 GLY A CA 1
ATOM 709 C C . GLY A 1 95 ? 9.503 -11.729 -11.033 1.00 95.75 95 GLY A C 1
ATOM 710 O O . GLY A 1 95 ? 9.124 -12.837 -11.417 1.00 95.75 95 GLY A O 1
ATOM 711 N N . LEU A 1 96 ? 10.791 -11.385 -10.983 1.00 93.94 96 LEU A N 1
ATOM 712 C CA . LEU A 1 96 ? 11.886 -12.258 -11.406 1.00 93.94 96 LEU A CA 1
ATOM 713 C C . LEU A 1 96 ? 11.994 -13.503 -10.523 1.00 93.94 96 LEU A C 1
ATOM 715 O O . LEU A 1 96 ? 12.051 -14.618 -11.041 1.00 93.94 96 LEU A O 1
ATOM 719 N N . ALA A 1 97 ? 11.921 -13.339 -9.200 1.00 94.38 97 ALA A N 1
ATOM 720 C CA . ALA A 1 97 ? 11.925 -14.453 -8.251 1.00 94.38 97 ALA A CA 1
ATOM 721 C C . ALA A 1 97 ? 10.753 -15.422 -8.491 1.00 94.38 97 ALA A C 1
ATOM 723 O O . ALA A 1 97 ? 10.892 -16.636 -8.348 1.00 94.38 97 ALA A O 1
ATOM 724 N N . LYS A 1 98 ? 9.601 -14.890 -8.916 1.00 95.00 98 LYS A N 1
ATOM 725 C CA . LYS A 1 98 ? 8.402 -15.661 -9.279 1.00 95.00 98 LYS A CA 1
ATOM 726 C C . LYS A 1 98 ? 8.403 -16.165 -10.728 1.00 95.00 98 LYS A C 1
ATOM 728 O O . LYS A 1 98 ? 7.408 -16.750 -11.152 1.00 95.00 98 LYS A O 1
ATOM 733 N N . ARG A 1 99 ? 9.492 -15.957 -11.481 1.00 93.81 99 ARG A N 1
ATOM 734 C CA . ARG A 1 99 ? 9.638 -16.329 -12.903 1.00 93.81 99 ARG A CA 1
ATOM 735 C C . ARG A 1 99 ? 8.512 -15.775 -13.783 1.00 93.81 99 ARG A C 1
ATOM 737 O O . ARG A 1 99 ? 8.029 -16.437 -14.701 1.00 93.81 99 ARG A O 1
ATOM 744 N N . ILE A 1 100 ? 8.061 -14.563 -13.478 1.00 95.88 100 ILE A N 1
ATOM 745 C CA . ILE A 1 100 ? 7.060 -13.864 -14.278 1.00 95.88 100 ILE A CA 1
ATOM 746 C C . ILE A 1 100 ? 7.734 -13.330 -15.553 1.00 95.88 100 ILE A C 1
ATOM 748 O O . ILE A 1 100 ? 8.818 -12.758 -15.458 1.00 95.88 100 ILE A O 1
ATOM 752 N N . PRO A 1 101 ? 7.111 -13.473 -16.739 1.00 94.19 101 PRO A N 1
ATOM 753 C CA . PRO A 1 101 ? 7.650 -12.915 -17.977 1.00 94.19 101 PRO A CA 1
ATOM 754 C C . PRO A 1 101 ? 7.943 -11.405 -17.867 1.00 94.19 101 PRO A C 1
ATOM 756 O O . PRO A 1 101 ? 7.071 -10.677 -17.372 1.00 94.19 101 PRO A O 1
ATOM 759 N N . PRO A 1 102 ? 9.091 -10.906 -18.372 1.00 93.81 102 PRO A N 1
ATOM 760 C CA . PRO A 1 102 ? 9.466 -9.490 -18.284 1.00 93.81 102 PRO A CA 1
ATOM 761 C C . PRO A 1 102 ? 8.394 -8.532 -18.809 1.00 93.81 102 PRO A C 1
ATOM 763 O O . PRO A 1 102 ? 8.080 -7.534 -18.166 1.00 93.81 102 PRO A O 1
ATOM 766 N N . SER A 1 103 ? 7.745 -8.874 -19.922 1.00 93.81 103 SER A N 1
ATOM 767 C CA . SER A 1 103 ? 6.630 -8.100 -20.478 1.00 93.81 103 SER A CA 1
ATOM 768 C C . SER A 1 103 ? 5.458 -7.908 -19.505 1.00 93.81 103 SER A C 1
ATOM 770 O O . SER A 1 103 ? 4.883 -6.822 -19.452 1.00 93.81 103 SER A O 1
ATOM 772 N N . LYS A 1 104 ? 5.122 -8.919 -18.691 1.00 96.62 104 LYS A N 1
ATOM 773 C CA . LYS A 1 104 ? 4.085 -8.804 -17.650 1.00 96.62 104 LYS A CA 1
ATOM 774 C C . LYS A 1 104 ? 4.557 -7.962 -16.469 1.00 96.62 104 LYS A C 1
ATOM 776 O O . LYS A 1 104 ? 3.759 -7.229 -15.896 1.00 96.62 104 LYS A O 1
ATOM 781 N N . ILE A 1 105 ? 5.837 -8.055 -16.105 1.00 97.06 105 ILE A N 1
ATOM 782 C CA . ILE A 1 105 ? 6.422 -7.197 -15.068 1.00 97.06 105 ILE A CA 1
ATOM 783 C C . ILE A 1 105 ? 6.350 -5.734 -15.518 1.00 97.06 105 ILE A C 1
ATOM 785 O O . ILE A 1 105 ? 5.873 -4.902 -14.756 1.00 97.06 105 ILE A O 1
ATOM 789 N N . ALA A 1 106 ? 6.721 -5.430 -16.765 1.00 96.44 106 ALA A N 1
ATOM 790 C CA . ALA A 1 106 ? 6.617 -4.088 -17.341 1.00 96.44 106 ALA A CA 1
ATOM 791 C C . ALA A 1 106 ? 5.188 -3.519 -17.255 1.00 96.44 106 ALA A C 1
ATOM 793 O O . ALA A 1 106 ? 5.015 -2.416 -16.748 1.00 96.44 106 ALA A O 1
ATOM 794 N N . GLN A 1 107 ? 4.162 -4.296 -17.621 1.00 96.81 107 GLN A N 1
ATOM 795 C CA . GLN A 1 107 ? 2.755 -3.878 -17.473 1.00 96.81 107 GLN A CA 1
ATOM 796 C C . GLN A 1 107 ? 2.381 -3.543 -16.017 1.00 96.81 107 GLN A C 1
ATOM 798 O O . GLN A 1 107 ? 1.600 -2.631 -15.751 1.00 96.81 107 GLN A O 1
ATOM 803 N N . VAL A 1 108 ? 2.935 -4.278 -15.048 1.00 96.69 108 VAL A N 1
ATOM 804 C CA . VAL A 1 108 ? 2.728 -3.987 -13.622 1.00 96.69 108 VAL A CA 1
ATOM 805 C C . VAL A 1 108 ? 3.447 -2.701 -13.205 1.00 96.69 108 VAL A C 1
ATOM 807 O O . VAL A 1 108 ? 2.906 -1.961 -12.386 1.00 96.69 108 VAL A O 1
ATOM 810 N N . LEU A 1 109 ? 4.630 -2.410 -13.756 1.00 97.31 109 LEU A N 1
ATOM 811 C CA . LEU A 1 109 ? 5.341 -1.153 -13.497 1.00 97.31 109 LEU A CA 1
ATOM 812 C C . LEU A 1 109 ? 4.589 0.054 -14.065 1.00 97.31 109 LEU A C 1
ATOM 814 O O . LEU A 1 109 ? 4.472 1.049 -13.360 1.00 97.31 109 LEU A O 1
ATOM 818 N N . GLU A 1 110 ? 4.032 -0.055 -15.274 1.00 96.44 110 GLU A N 1
ATOM 819 C CA . GLU A 1 110 ? 3.189 0.986 -15.886 1.00 96.44 110 GLU A CA 1
ATOM 820 C C . GLU A 1 110 ? 1.984 1.302 -14.993 1.00 96.44 110 GLU A C 1
ATOM 822 O O . GLU A 1 110 ? 1.761 2.446 -14.602 1.00 96.44 110 GLU A O 1
ATOM 827 N N . ARG A 1 111 ? 1.256 0.266 -14.552 1.00 96.00 111 ARG A N 1
ATOM 828 C CA . ARG A 1 111 ? 0.138 0.447 -13.618 1.00 96.00 111 ARG A CA 1
ATOM 829 C C . ARG A 1 111 ? 0.582 1.072 -12.294 1.00 96.00 111 ARG A C 1
ATOM 831 O O . ARG A 1 111 ? -0.124 1.913 -11.745 1.00 96.00 111 ARG A O 1
ATOM 838 N N . LYS A 1 112 ? 1.747 0.668 -11.779 1.00 95.75 112 LYS A N 1
ATOM 839 C CA . LYS A 1 112 ? 2.308 1.219 -10.541 1.00 95.75 112 LYS A CA 1
ATOM 840 C C . LYS A 1 112 ? 2.655 2.699 -10.698 1.00 95.75 112 LYS A C 1
ATOM 842 O O . LYS A 1 112 ? 2.392 3.469 -9.781 1.00 95.75 112 LYS A O 1
ATOM 847 N N . GLU A 1 113 ? 3.210 3.103 -11.836 1.00 96.00 113 GLU A N 1
ATOM 848 C CA . GLU A 1 113 ? 3.451 4.510 -12.165 1.00 96.00 113 GLU A CA 1
ATOM 849 C C . GLU A 1 113 ? 2.140 5.308 -12.188 1.00 96.00 113 GLU A C 1
ATOM 851 O O . GLU A 1 113 ? 2.049 6.355 -11.546 1.00 96.00 113 GLU A O 1
ATOM 856 N N . ASP A 1 114 ? 1.102 4.786 -12.847 1.00 96.56 114 ASP A N 1
ATOM 857 C CA . ASP A 1 114 ? -0.219 5.422 -12.880 1.00 96.56 114 ASP A CA 1
ATOM 858 C C . ASP A 1 114 ? -0.828 5.572 -11.479 1.00 96.56 114 ASP A C 1
ATOM 860 O O . ASP A 1 114 ? -1.482 6.575 -11.182 1.00 96.56 114 ASP A O 1
ATOM 864 N N . ASP A 1 115 ? -0.622 4.585 -10.607 1.00 96.62 115 ASP A N 1
ATOM 865 C CA . ASP A 1 115 ? -1.065 4.627 -9.214 1.00 96.62 115 ASP A CA 1
ATOM 866 C C . ASP A 1 115 ? -0.309 5.696 -8.408 1.00 96.62 115 ASP A C 1
ATOM 868 O O . ASP A 1 115 ? -0.939 6.445 -7.658 1.00 96.62 115 ASP A O 1
ATOM 872 N N . TYR A 1 116 ? 1.007 5.845 -8.607 1.00 96.06 116 TYR A N 1
ATOM 873 C CA . TYR A 1 116 ? 1.784 6.945 -8.018 1.00 96.06 116 TYR A CA 1
ATOM 874 C C . TYR A 1 116 ? 1.328 8.313 -8.523 1.00 96.06 116 TYR A C 1
ATOM 876 O O . TYR A 1 116 ? 1.201 9.252 -7.737 1.00 96.06 116 TYR A O 1
ATOM 884 N N . ARG A 1 117 ? 1.055 8.437 -9.824 1.00 96.00 117 ARG A N 1
ATOM 885 C CA . ARG A 1 117 ? 0.556 9.684 -10.412 1.00 96.00 117 ARG A CA 1
ATOM 886 C C . ARG A 1 117 ? -0.791 10.065 -9.804 1.00 96.00 117 ARG A C 1
ATOM 888 O O . ARG A 1 117 ? -0.988 11.209 -9.410 1.00 96.00 117 ARG A O 1
ATOM 895 N N . PHE A 1 118 ? -1.691 9.095 -9.662 1.00 97.00 118 PHE A N 1
ATOM 896 C CA . PHE A 1 118 ? -2.986 9.301 -9.024 1.00 97.00 118 PHE A CA 1
ATOM 897 C C . PHE A 1 118 ? -2.855 9.762 -7.563 1.00 97.00 118 PHE A C 1
ATOM 899 O O . PHE A 1 118 ? -3.472 10.757 -7.177 1.00 97.00 118 PHE A O 1
ATOM 906 N N . THR A 1 119 ? -2.044 9.085 -6.742 1.00 95.25 119 THR A N 1
ATOM 907 C CA . THR A 1 119 ? -1.869 9.481 -5.334 1.00 95.25 119 THR A CA 1
ATOM 908 C C . THR A 1 119 ? -1.150 10.821 -5.195 1.00 95.25 119 THR A C 1
ATOM 910 O O . THR A 1 119 ? -1.476 11.594 -4.295 1.00 95.25 119 THR A O 1
ATOM 913 N N . GLN A 1 120 ? -0.234 11.154 -6.108 1.00 93.00 120 GLN A N 1
ATOM 914 C CA . GLN A 1 120 ? 0.383 12.477 -6.182 1.00 93.00 120 GLN A CA 1
ATOM 915 C C . GLN A 1 120 ? -0.652 13.574 -6.462 1.00 93.00 120 GLN A C 1
ATOM 917 O O . GLN A 1 120 ? -0.608 14.609 -5.799 1.00 93.00 120 GLN A O 1
ATOM 922 N N . THR A 1 121 ? -1.602 13.351 -7.378 1.00 93.75 121 THR A N 1
ATOM 923 C CA . THR A 1 121 ? -2.712 14.289 -7.618 1.00 93.75 121 THR A CA 1
ATOM 924 C C . THR A 1 121 ? -3.555 14.484 -6.358 1.00 93.75 121 THR A C 1
ATOM 926 O O . THR A 1 121 ? -3.783 15.622 -5.964 1.00 93.75 121 THR A O 1
ATOM 929 N N . LEU A 1 122 ? -3.923 13.407 -5.652 1.00 93.25 122 LEU A N 1
ATOM 930 C CA . LEU A 1 122 ? -4.674 13.518 -4.390 1.00 93.25 122 LEU A CA 1
ATOM 931 C C . LEU A 1 122 ? -3.935 14.343 -3.325 1.00 93.25 122 LEU A C 1
ATOM 933 O O . LEU A 1 122 ? -4.546 15.121 -2.592 1.00 93.25 122 LEU A O 1
ATOM 937 N N . LEU A 1 123 ? -2.617 14.167 -3.219 1.00 91.06 123 LEU A N 1
ATOM 938 C CA . LEU A 1 123 ? -1.786 14.919 -2.279 1.00 91.06 123 LEU A CA 1
ATOM 939 C C . LEU A 1 123 ? -1.656 16.394 -2.678 1.00 91.06 123 LEU A C 1
ATOM 941 O O . LEU A 1 123 ? -1.675 17.260 -1.803 1.00 91.06 123 LEU A O 1
ATOM 945 N N . ALA A 1 124 ? -1.546 16.680 -3.977 1.00 88.75 124 ALA A N 1
ATOM 946 C CA . ALA A 1 124 ? -1.503 18.041 -4.500 1.00 88.75 124 ALA A CA 1
ATOM 947 C C . ALA A 1 124 ? -2.829 18.781 -4.259 1.00 88.75 124 ALA A C 1
ATOM 949 O O . ALA A 1 124 ? -2.810 19.920 -3.795 1.00 88.75 124 ALA A O 1
ATOM 950 N N . ASP A 1 125 ? -3.963 18.111 -4.480 1.00 87.38 125 ASP A N 1
ATOM 951 C CA . ASP A 1 125 ? -5.307 18.668 -4.277 1.00 87.38 125 ASP A CA 1
ATOM 952 C C . ASP A 1 125 ? -5.625 18.914 -2.791 1.00 87.38 125 ASP A C 1
ATOM 954 O O . ASP A 1 125 ? -6.431 19.782 -2.455 1.00 87.38 125 ASP A O 1
ATOM 958 N N . ARG A 1 126 ? -4.975 18.173 -1.882 1.00 81.31 126 ARG A N 1
ATOM 959 C CA . ARG A 1 126 ? -5.117 18.341 -0.427 1.00 81.31 126 ARG A CA 1
ATOM 960 C C . ARG A 1 126 ? -4.384 19.569 0.113 1.00 81.31 126 ARG A C 1
ATOM 962 O O . ARG A 1 126 ? -4.754 20.071 1.174 1.00 81.31 126 ARG A O 1
ATOM 969 N N . ALA A 1 127 ? -3.301 19.998 -0.535 1.00 63.25 127 ALA A N 1
ATOM 970 C CA . ALA A 1 127 ? -2.371 20.956 0.048 1.00 63.25 127 ALA A CA 1
ATOM 971 C C . ALA A 1 127 ? -3.078 22.282 0.410 1.00 63.25 127 ALA A C 1
ATOM 973 O O . ALA A 1 127 ? -3.645 22.938 -0.468 1.00 63.25 127 ALA A O 1
ATOM 974 N N . PRO A 1 128 ? -3.036 22.725 1.681 1.00 58.22 128 PRO A N 1
ATOM 975 C CA . PRO A 1 128 ? -3.640 23.992 2.057 1.00 58.22 128 PRO A CA 1
ATOM 976 C C . PRO A 1 128 ? -2.857 25.156 1.429 1.00 58.22 128 PRO A C 1
ATOM 978 O O . PRO A 1 128 ? -1.645 25.286 1.609 1.00 58.22 128 PRO A O 1
ATOM 981 N N . ARG A 1 129 ? -3.559 26.039 0.710 1.00 47.31 129 ARG A N 1
ATOM 982 C CA . ARG A 1 129 ? -3.129 27.435 0.512 1.00 47.31 129 ARG A CA 1
ATOM 983 C C . ARG A 1 129 ? -3.329 28.180 1.849 1.00 47.31 129 ARG A C 1
ATOM 985 O O . ARG A 1 129 ? -4.416 28.015 2.401 1.00 47.31 129 ARG A O 1
ATOM 992 N N . PRO A 1 130 ? -2.449 29.081 2.333 1.00 48.53 130 PRO A N 1
ATOM 993 C CA . PRO A 1 130 ? -1.010 29.280 2.137 1.00 48.53 130 PRO A CA 1
ATOM 994 C C . PRO A 1 130 ? -0.158 29.032 3.417 1.00 48.53 130 PRO A C 1
ATOM 996 O O . PRO A 1 130 ? -0.655 29.009 4.537 1.00 48.53 130 PRO A O 1
ATOM 999 N N . ALA A 1 131 ? 1.151 28.864 3.184 1.00 46.59 131 ALA A N 1
ATOM 1000 C CA . ALA A 1 131 ? 2.336 29.035 4.040 1.00 46.59 131 ALA A CA 1
ATOM 1001 C C . ALA A 1 131 ? 2.171 29.207 5.568 1.00 46.59 131 ALA A C 1
ATOM 1003 O O . ALA A 1 131 ? 1.905 30.309 6.030 1.00 46.59 131 ALA A O 1
ATOM 1004 N N . GLN A 1 132 ? 2.541 28.174 6.343 1.00 40.47 132 GLN A N 1
ATOM 1005 C CA . GLN A 1 132 ? 3.487 28.381 7.461 1.00 40.47 132 GLN A CA 1
ATOM 1006 C C . GLN A 1 132 ? 4.081 27.104 8.071 1.00 40.47 132 GLN A C 1
ATOM 1008 O O . GLN A 1 132 ? 5.120 27.199 8.706 1.00 40.47 132 GLN A O 1
ATOM 1013 N N . HIS A 1 133 ? 3.524 25.913 7.835 1.00 43.91 133 HIS A N 1
ATOM 1014 C CA . HIS A 1 133 ? 4.118 24.656 8.323 1.00 43.91 133 HIS A CA 1
ATOM 1015 C C . HIS A 1 133 ? 3.920 23.526 7.301 1.00 43.91 133 HIS A C 1
ATOM 1017 O O . HIS A 1 133 ? 3.289 22.512 7.584 1.00 43.91 133 HIS A O 1
ATOM 1023 N N . GLN A 1 134 ? 4.406 23.720 6.068 1.00 50.34 134 GLN A N 1
ATOM 1024 C CA . GLN A 1 134 ? 4.445 22.643 5.075 1.00 50.34 134 GLN A CA 1
ATOM 1025 C C . GLN A 1 134 ? 5.488 21.610 5.505 1.00 50.34 134 GLN A C 1
ATOM 1027 O O . GLN A 1 134 ? 6.659 21.698 5.144 1.00 50.34 134 GLN A O 1
ATOM 1032 N N . THR A 1 135 ? 5.069 20.605 6.268 1.00 57.09 135 THR A N 1
ATOM 1033 C CA . THR A 1 135 ? 5.815 19.351 6.304 1.00 57.09 135 THR A CA 1
ATOM 1034 C C . THR A 1 135 ? 5.673 18.743 4.913 1.00 57.09 135 THR A C 1
ATOM 1036 O O . THR A 1 135 ? 4.592 18.298 4.530 1.00 57.09 135 THR A O 1
ATOM 1039 N N . SER A 1 136 ? 6.732 18.822 4.105 1.00 72.06 136 SER A N 1
ATOM 1040 C CA . SER A 1 136 ? 6.793 18.144 2.811 1.00 72.06 136 SER A CA 1
ATOM 1041 C C . SER A 1 136 ? 6.368 16.688 2.988 1.00 72.06 136 SER A C 1
ATOM 1043 O O . SER A 1 136 ? 6.893 16.022 3.883 1.00 72.06 136 SER A O 1
ATOM 1045 N N . VAL A 1 137 ? 5.445 16.197 2.152 1.00 83.75 137 VAL A N 1
ATOM 1046 C CA . VAL A 1 137 ? 5.015 14.793 2.205 1.00 83.75 137 VAL A CA 1
ATOM 1047 C C . VAL A 1 137 ? 6.244 13.902 2.079 1.00 83.75 137 VAL A C 1
ATOM 1049 O O . VAL A 1 137 ? 6.985 13.975 1.092 1.00 83.75 137 VAL A O 1
ATOM 1052 N N . SER A 1 138 ? 6.471 13.072 3.089 1.00 89.62 138 SER A N 1
ATOM 1053 C CA . SER A 1 138 ? 7.634 12.202 3.131 1.00 89.62 138 SER A CA 1
ATOM 1054 C C . SER A 1 138 ? 7.560 11.142 2.031 1.00 89.62 138 SER A C 1
ATOM 1056 O O . SER A 1 138 ? 6.498 10.770 1.519 1.00 89.62 138 SER A O 1
ATOM 1058 N N . THR A 1 139 ? 8.720 10.612 1.647 1.00 90.00 139 THR A N 1
ATOM 1059 C CA . THR A 1 139 ? 8.776 9.480 0.716 1.00 90.00 139 THR A CA 1
ATOM 1060 C C . THR A 1 139 ? 8.029 8.264 1.265 1.00 90.00 139 THR A C 1
ATOM 1062 O O . THR A 1 139 ? 7.336 7.597 0.503 1.00 90.00 139 THR A O 1
ATOM 1065 N N . GLU A 1 140 ? 8.098 8.017 2.574 1.00 91.3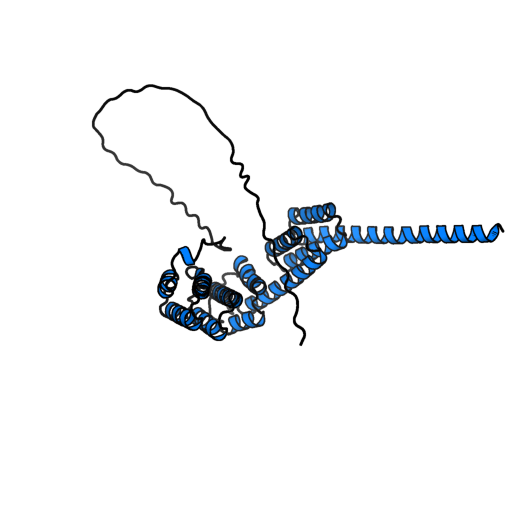1 140 GLU A N 1
ATOM 1066 C CA . GLU A 1 140 ? 7.387 6.912 3.221 1.00 91.31 140 GLU A CA 1
ATOM 1067 C C . GLU A 1 140 ? 5.864 7.047 3.085 1.00 91.31 140 GLU A C 1
ATOM 1069 O O . GLU A 1 140 ? 5.198 6.092 2.691 1.00 91.31 140 GLU A O 1
ATOM 1074 N N . GLU A 1 141 ? 5.308 8.234 3.335 1.00 92.00 141 GLU A N 1
ATOM 1075 C CA . GLU A 1 141 ? 3.867 8.485 3.201 1.00 92.00 141 GLU A CA 1
ATOM 1076 C C . GLU A 1 141 ? 3.382 8.283 1.764 1.00 92.00 141 GLU A C 1
ATOM 1078 O O . GLU A 1 141 ? 2.346 7.655 1.550 1.00 92.00 141 GLU A O 1
ATOM 1083 N N . ARG A 1 142 ? 4.154 8.745 0.768 1.00 92.00 142 ARG A N 1
ATOM 1084 C CA . ARG A 1 142 ? 3.838 8.522 -0.655 1.00 92.00 142 ARG A CA 1
ATOM 1085 C C . ARG A 1 142 ? 3.813 7.041 -1.014 1.00 92.00 142 ARG A C 1
ATOM 1087 O O . ARG A 1 142 ? 2.912 6.597 -1.727 1.00 92.00 142 ARG A O 1
ATOM 1094 N N . VAL A 1 143 ? 4.794 6.276 -0.529 1.00 94.44 143 VAL A N 1
ATOM 1095 C CA . VAL A 1 143 ? 4.838 4.823 -0.739 1.00 94.44 143 VAL A CA 1
ATOM 1096 C C . VAL A 1 143 ? 3.629 4.170 -0.083 1.00 94.44 143 VAL A C 1
ATOM 1098 O O . VAL A 1 143 ? 2.870 3.498 -0.773 1.00 94.44 143 VAL A O 1
ATOM 1101 N N . ARG A 1 144 ? 3.403 4.415 1.213 1.00 94.44 144 ARG A N 1
ATOM 1102 C CA . ARG A 1 144 ? 2.304 3.800 1.972 1.00 94.44 144 ARG A CA 1
ATOM 1103 C C . ARG A 1 144 ? 0.947 4.080 1.343 1.00 94.44 144 ARG A C 1
ATOM 1105 O O . ARG A 1 144 ? 0.182 3.147 1.144 1.00 94.44 144 ARG A O 1
ATOM 1112 N N . LEU A 1 145 ? 0.683 5.327 0.958 1.00 94.69 145 LEU A N 1
ATOM 1113 C CA . LEU A 1 145 ? -0.566 5.712 0.302 1.00 94.69 145 LEU A CA 1
ATOM 1114 C C . LEU A 1 145 ? -0.787 4.959 -1.019 1.00 94.69 145 LEU A C 1
ATOM 1116 O O . LEU A 1 145 ? -1.895 4.511 -1.296 1.00 94.69 145 LEU A O 1
ATOM 1120 N N . THR A 1 146 ? 0.265 4.793 -1.822 1.00 95.38 146 THR A N 1
ATOM 1121 C CA . THR A 1 146 ? 0.182 4.091 -3.112 1.00 95.38 146 THR A CA 1
ATOM 1122 C C . THR A 1 146 ? 0.017 2.583 -2.930 1.00 95.38 146 THR A C 1
ATOM 1124 O O . THR A 1 146 ? -0.761 1.954 -3.644 1.00 95.38 146 THR A O 1
ATOM 1127 N N . GLU A 1 147 ? 0.677 1.988 -1.932 1.00 93.69 147 GLU A N 1
ATOM 1128 C CA . GLU A 1 147 ? 0.530 0.560 -1.624 1.00 93.69 147 GLU A CA 1
ATOM 1129 C C . GLU A 1 147 ? -0.889 0.178 -1.174 1.00 93.69 147 GLU A C 1
ATOM 1131 O O . GLU A 1 147 ? -1.268 -0.985 -1.286 1.00 93.69 147 GLU A O 1
ATOM 1136 N N . LEU A 1 148 ? -1.725 1.132 -0.754 1.00 95.06 148 LEU A N 1
ATOM 1137 C CA . LEU A 1 148 ? -3.135 0.861 -0.451 1.00 95.06 148 LEU A CA 1
ATOM 1138 C C . LEU A 1 148 ? -3.937 0.417 -1.675 1.00 95.06 148 LEU A C 1
ATOM 1140 O O . LEU A 1 148 ? -4.827 -0.425 -1.547 1.00 95.06 148 LEU A O 1
ATOM 1144 N N . LEU A 1 149 ? -3.600 0.928 -2.861 1.00 94.88 149 LEU A N 1
ATOM 1145 C CA . LEU A 1 149 ? -4.219 0.487 -4.112 1.00 94.88 149 LEU A CA 1
ATOM 1146 C C . LEU A 1 149 ? -3.839 -0.971 -4.412 1.00 94.88 149 LEU A C 1
ATOM 1148 O O . LEU A 1 149 ? -4.687 -1.777 -4.795 1.00 94.88 149 LEU A O 1
ATOM 1152 N N . ASN A 1 150 ? -2.592 -1.350 -4.115 1.00 88.75 150 ASN A N 1
ATOM 1153 C CA . ASN A 1 150 ? -2.135 -2.741 -4.197 1.00 88.75 150 ASN A CA 1
ATOM 1154 C C . ASN A 1 150 ? -2.759 -3.628 -3.110 1.00 88.75 150 ASN A C 1
ATOM 1156 O O . ASN A 1 150 ? -2.954 -4.823 -3.329 1.00 88.75 150 ASN A O 1
ATOM 1160 N N . ALA A 1 151 ? -3.117 -3.052 -1.960 1.00 89.38 151 ALA A N 1
ATOM 1161 C CA . ALA A 1 151 ? -3.821 -3.732 -0.877 1.00 89.38 151 ALA A CA 1
ATOM 1162 C C . ALA A 1 151 ? -5.322 -3.948 -1.161 1.00 89.38 151 ALA A C 1
ATOM 1164 O O . ALA A 1 151 ? -6.027 -4.505 -0.316 1.00 89.38 151 ALA A O 1
ATOM 1165 N N . GLY A 1 152 ? -5.805 -3.559 -2.346 1.00 89.06 152 GLY A N 1
ATOM 1166 C CA . GLY A 1 152 ? -7.169 -3.808 -2.812 1.00 89.06 152 GLY A CA 1
ATOM 1167 C C . GLY A 1 152 ? -8.125 -2.631 -2.639 1.00 89.06 152 GLY A C 1
ATOM 1168 O O . GLY A 1 152 ? -9.316 -2.788 -2.913 1.00 89.06 152 GLY A O 1
ATOM 1169 N N . LEU A 1 153 ? -7.630 -1.468 -2.207 1.00 94.31 153 LEU A N 1
ATOM 1170 C CA . LEU A 1 153 ? -8.435 -0.257 -2.133 1.00 94.31 153 LEU A CA 1
ATOM 1171 C C . LEU A 1 153 ? -8.662 0.326 -3.532 1.00 94.31 153 LEU A C 1
ATOM 1173 O O . LEU A 1 153 ? -7.743 0.383 -4.348 1.00 94.31 153 LEU A O 1
ATOM 1177 N N . GLN A 1 154 ? -9.881 0.779 -3.821 1.00 95.00 154 GLN A N 1
ATOM 1178 C CA . GLN A 1 154 ? -10.180 1.414 -5.104 1.00 95.00 154 GLN A CA 1
ATOM 1179 C C . GLN A 1 154 ? -9.781 2.894 -5.103 1.00 95.00 154 GLN A C 1
ATOM 1181 O O . GLN A 1 154 ? -9.855 3.576 -4.079 1.00 95.00 154 GLN A O 1
ATOM 1186 N N . ARG A 1 155 ? -9.430 3.426 -6.283 1.00 96.75 155 ARG A N 1
ATOM 1187 C CA . ARG A 1 155 ? -9.114 4.857 -6.458 1.00 96.75 155 ARG A CA 1
ATOM 1188 C C . ARG A 1 155 ? -10.253 5.759 -5.969 1.00 96.75 155 ARG A C 1
ATOM 1190 O O . ARG A 1 155 ? -9.995 6.741 -5.281 1.00 96.75 155 ARG A O 1
ATOM 1197 N N . GLU A 1 156 ? -11.502 5.395 -6.258 1.00 95.69 156 GLU A N 1
ATOM 1198 C CA . GLU A 1 156 ? -12.668 6.177 -5.825 1.00 95.69 156 GLU A CA 1
ATOM 1199 C C . GLU A 1 156 ? -12.861 6.151 -4.303 1.00 95.69 156 GLU A C 1
ATOM 1201 O O . GLU A 1 156 ? -13.173 7.177 -3.710 1.00 95.69 156 GLU A O 1
ATOM 1206 N N . GLU A 1 157 ? -12.596 5.018 -3.642 1.00 94.38 157 GLU A N 1
ATOM 1207 C CA . GLU A 1 157 ? -12.655 4.932 -2.175 1.00 94.38 157 GLU A CA 1
ATOM 1208 C C . GLU A 1 157 ? -11.596 5.830 -1.527 1.00 94.38 157 GLU A C 1
ATOM 1210 O O . GLU A 1 157 ? -11.885 6.537 -0.562 1.00 94.38 157 GLU A O 1
ATOM 1215 N N . LEU A 1 158 ? -10.376 5.841 -2.075 1.00 95.50 158 LEU A N 1
ATOM 1216 C CA . LEU A 1 158 ? -9.311 6.699 -1.566 1.00 95.50 158 LEU A CA 1
ATOM 1217 C C . LEU A 1 158 ? -9.623 8.183 -1.799 1.00 95.50 158 LEU A C 1
ATOM 1219 O O . LEU A 1 158 ? -9.433 9.000 -0.902 1.00 95.50 158 LEU A O 1
ATOM 1223 N N . LYS A 1 159 ? -10.158 8.530 -2.974 1.00 95.88 159 LYS A N 1
ATOM 1224 C CA . LYS A 1 159 ? -10.607 9.889 -3.292 1.00 95.88 159 LYS A CA 1
ATOM 1225 C C . LYS A 1 159 ? -11.720 10.350 -2.348 1.00 95.88 159 LYS A C 1
ATOM 1227 O O . LYS A 1 159 ? -11.636 11.453 -1.810 1.00 95.88 159 LYS A O 1
ATOM 1232 N N . GLN A 1 160 ? -12.714 9.496 -2.098 1.00 94.12 160 GLN A N 1
ATOM 1233 C CA . GLN A 1 160 ? -13.796 9.783 -1.160 1.00 94.12 160 GLN A CA 1
ATOM 1234 C C . GLN A 1 160 ? -13.256 10.021 0.253 1.00 94.12 160 GLN A C 1
ATOM 1236 O O . GLN A 1 160 ? -13.646 10.984 0.904 1.00 94.12 160 GLN A O 1
ATOM 1241 N N . LEU A 1 161 ? -12.291 9.215 0.704 1.00 94.12 161 LEU A N 1
ATOM 1242 C CA . LEU A 1 161 ? -11.667 9.389 2.016 1.00 94.12 161 LEU A CA 1
ATOM 1243 C C . LEU A 1 161 ? -10.969 10.753 2.160 1.00 94.12 161 LEU A C 1
ATOM 1245 O O . LEU A 1 161 ? -11.047 11.386 3.212 1.00 94.12 161 LEU A O 1
ATOM 1249 N N . PHE A 1 162 ? -10.297 11.218 1.102 1.00 93.44 162 PHE A N 1
ATOM 1250 C CA . PHE A 1 162 ? -9.687 12.550 1.066 1.00 93.44 162 PHE A CA 1
ATOM 1251 C C . PHE A 1 162 ? -10.735 13.666 1.106 1.00 93.44 162 PHE A C 1
ATOM 1253 O O . PHE A 1 162 ? -10.512 14.664 1.793 1.00 93.44 162 PHE A O 1
ATOM 1260 N N . ALA A 1 163 ? -11.862 13.485 0.413 1.00 92.38 163 ALA A N 1
ATOM 1261 C CA . ALA A 1 163 ? -12.962 14.444 0.369 1.00 92.38 163 ALA A CA 1
ATOM 1262 C C . ALA A 1 163 ? -13.742 14.530 1.694 1.00 92.38 163 ALA A C 1
ATOM 1264 O O . ALA A 1 163 ? -14.115 15.624 2.109 1.00 92.38 163 ALA A O 1
ATOM 1265 N N . ASP A 1 164 ? -13.947 13.402 2.378 1.00 91.06 164 ASP A N 1
ATOM 1266 C CA . ASP A 1 164 ? -14.696 13.326 3.641 1.00 91.06 164 ASP A CA 1
ATOM 1267 C C . ASP A 1 164 ? -13.912 13.883 4.839 1.00 91.06 164 ASP A C 1
ATOM 1269 O O . ASP A 1 164 ? -14.498 14.274 5.851 1.00 91.06 164 ASP A O 1
ATOM 1273 N N . ALA A 1 165 ? -12.580 13.906 4.742 1.00 90.50 165 ALA A N 1
ATOM 1274 C CA . ALA A 1 165 ? -11.677 14.284 5.824 1.00 90.50 165 ALA A CA 1
ATOM 1275 C C . ALA A 1 165 ? -10.573 15.262 5.357 1.00 90.50 165 ALA A C 1
ATOM 1277 O O . ALA A 1 165 ? -9.376 14.962 5.488 1.00 90.50 165 ALA A O 1
ATOM 1278 N N . PRO A 1 166 ? -10.928 16.448 4.819 1.00 88.94 166 PRO A N 1
ATOM 1279 C CA . PRO A 1 166 ? -9.958 17.370 4.224 1.00 88.94 166 PRO A CA 1
ATOM 1280 C C . PRO A 1 166 ? -9.029 18.006 5.269 1.00 88.94 166 PRO A C 1
ATOM 1282 O O . PRO A 1 166 ? -7.859 18.242 4.989 1.00 88.94 166 PRO A O 1
ATOM 1285 N N . ALA A 1 167 ? -9.524 18.225 6.492 1.00 88.06 167 ALA A N 1
ATOM 1286 C CA . ALA A 1 167 ? -8.775 18.856 7.583 1.00 88.06 167 ALA A CA 1
ATOM 1287 C C . ALA A 1 167 ? -7.921 17.878 8.416 1.00 88.06 167 ALA A C 1
ATOM 1289 O O . ALA A 1 167 ? -7.141 18.307 9.264 1.00 88.06 167 ALA A O 1
ATOM 1290 N N . THR A 1 168 ? -8.062 16.565 8.211 1.00 91.25 168 THR A N 1
ATOM 1291 C CA . THR A 1 168 ? -7.341 15.554 8.999 1.00 91.25 168 THR A CA 1
ATOM 1292 C C . THR A 1 168 ? -5.834 15.578 8.680 1.00 91.25 168 THR A C 1
ATOM 1294 O O . THR A 1 168 ? -5.451 15.757 7.524 1.00 91.25 168 THR A O 1
ATOM 1297 N N . PRO A 1 169 ? -4.922 15.377 9.642 1.00 91.62 169 PRO A N 1
ATOM 1298 C CA . PRO A 1 169 ? -3.501 15.240 9.328 1.00 91.62 169 PRO A CA 1
ATOM 1299 C C . PRO A 1 169 ? -3.238 14.052 8.387 1.00 91.62 169 PRO A C 1
ATOM 1301 O O . PRO A 1 169 ? -3.820 12.980 8.556 1.00 91.62 169 PRO A O 1
ATOM 1304 N N . LEU A 1 170 ? -2.341 14.213 7.407 1.00 91.62 170 LEU A N 1
ATOM 1305 C CA . LEU A 1 170 ? -2.058 13.168 6.411 1.00 91.62 170 LEU A CA 1
ATOM 1306 C C . LEU A 1 170 ? -1.661 11.808 7.032 1.00 91.62 170 LEU A C 1
ATOM 1308 O O . LEU A 1 170 ? -2.225 10.802 6.597 1.00 91.62 170 LEU A O 1
ATOM 1312 N N . PRO A 1 171 ? -0.801 11.734 8.072 1.00 92.56 171 PRO A N 1
ATOM 1313 C CA . PRO A 1 171 ? -0.486 10.459 8.723 1.00 92.56 171 PRO A CA 1
ATOM 1314 C C . PRO A 1 171 ? -1.718 9.730 9.272 1.00 92.56 171 PRO A C 1
ATOM 1316 O O . PRO A 1 171 ? -1.819 8.507 9.159 1.00 92.56 171 PRO A O 1
ATOM 1319 N N . VAL A 1 172 ? -2.669 10.481 9.838 1.00 94.88 172 VAL A N 1
ATOM 1320 C CA . VAL A 1 172 ? -3.919 9.946 10.398 1.00 94.88 172 VAL A CA 1
ATOM 1321 C C . VAL A 1 172 ? -4.827 9.442 9.278 1.00 94.88 172 VAL A C 1
ATOM 1323 O O . VAL A 1 172 ? -5.411 8.365 9.394 1.00 94.88 172 VAL A O 1
ATOM 1326 N N . LEU A 1 173 ? -4.902 10.172 8.160 1.00 95.56 173 LEU A N 1
ATOM 1327 C CA . LEU A 1 173 ? -5.662 9.737 6.991 1.00 95.56 173 LEU A CA 1
ATOM 1328 C C . LEU A 1 173 ? -5.105 8.438 6.406 1.00 95.56 173 LEU A C 1
ATOM 1330 O O . LEU A 1 173 ? -5.874 7.507 6.174 1.00 95.56 173 LEU A O 1
ATOM 1334 N N . ILE A 1 174 ? -3.784 8.350 6.209 1.00 95.88 174 ILE A N 1
ATOM 1335 C CA . ILE A 1 174 ? -3.130 7.139 5.689 1.00 95.88 174 ILE A CA 1
ATOM 1336 C C . ILE A 1 174 ? -3.445 5.943 6.591 1.00 95.88 174 ILE A C 1
ATOM 1338 O O . ILE A 1 174 ? -3.818 4.887 6.091 1.00 95.88 174 ILE A O 1
ATOM 1342 N N . ARG A 1 175 ? -3.373 6.105 7.918 1.00 96.12 175 ARG A N 1
ATOM 1343 C CA . ARG A 1 175 ? -3.721 5.041 8.875 1.00 96.12 175 ARG A CA 1
ATOM 1344 C C . ARG A 1 175 ? -5.200 4.641 8.801 1.00 96.12 175 ARG A C 1
ATOM 1346 O O . ARG A 1 175 ? -5.512 3.454 8.852 1.00 96.12 175 ARG A O 1
ATOM 1353 N N . GLY A 1 176 ? -6.111 5.600 8.631 1.00 96.94 176 GLY A N 1
ATOM 1354 C CA . GLY A 1 176 ? -7.529 5.309 8.396 1.00 96.94 176 GLY A CA 1
ATOM 1355 C C . GLY A 1 176 ? -7.767 4.531 7.097 1.00 96.94 176 GLY A C 1
ATOM 1356 O O . GLY A 1 176 ? -8.570 3.600 7.067 1.00 96.94 176 GLY A O 1
ATOM 1357 N N . ALA A 1 177 ? -7.024 4.859 6.040 1.00 97.19 177 ALA A N 1
ATOM 1358 C CA . ALA A 1 177 ? -7.073 4.157 4.762 1.00 97.19 177 ALA A CA 1
ATOM 1359 C C . ALA A 1 177 ? -6.463 2.740 4.839 1.00 97.19 177 ALA A C 1
ATOM 1361 O O . ALA A 1 177 ? -6.998 1.804 4.248 1.00 97.19 177 ALA A O 1
ATOM 1362 N N . GLU A 1 178 ? -5.391 2.553 5.618 1.00 96.75 178 GLU A N 1
ATOM 1363 C CA . GLU A 1 178 ? -4.822 1.235 5.942 1.00 96.75 178 GLU A CA 1
ATOM 1364 C C . GLU A 1 178 ? -5.828 0.357 6.691 1.00 96.75 178 GLU A C 1
ATOM 1366 O O . GLU A 1 178 ? -6.003 -0.814 6.347 1.00 96.75 178 GLU A O 1
ATOM 1371 N N . LEU A 1 179 ? -6.535 0.923 7.676 1.00 97.12 179 LEU A N 1
ATOM 1372 C CA . LEU A 1 179 ? -7.607 0.215 8.370 1.00 97.12 179 LEU A CA 1
ATOM 1373 C C . LEU A 1 179 ? -8.724 -0.175 7.400 1.00 97.12 179 LEU A C 1
ATOM 1375 O O . LEU A 1 179 ? -9.153 -1.326 7.403 1.00 97.12 179 LEU A O 1
ATOM 1379 N N . LEU A 1 180 ? -9.167 0.754 6.549 1.00 96.94 180 LEU A N 1
ATOM 1380 C CA . LEU A 1 180 ? -10.173 0.486 5.523 1.00 96.94 180 LEU A CA 1
ATOM 1381 C C . LEU A 1 180 ? -9.756 -0.699 4.638 1.00 96.94 180 LEU A C 1
ATOM 1383 O O . LEU A 1 180 ? -10.519 -1.656 4.508 1.00 96.94 180 LEU A O 1
ATOM 1387 N N . ALA A 1 181 ? -8.533 -0.684 4.100 1.00 96.00 181 ALA A N 1
ATOM 1388 C CA . ALA A 1 181 ? -8.002 -1.775 3.284 1.00 96.00 181 ALA A CA 1
ATOM 1389 C C . ALA A 1 181 ? -7.953 -3.111 4.055 1.00 96.00 181 ALA A C 1
ATOM 1391 O O . ALA A 1 181 ? -8.378 -4.145 3.539 1.00 96.00 181 ALA A O 1
ATOM 1392 N N . SER A 1 182 ? -7.516 -3.098 5.318 1.00 95.44 182 SER A N 1
ATOM 1393 C CA . SER A 1 182 ? -7.481 -4.293 6.176 1.00 95.44 182 SER A CA 1
ATOM 1394 C C . SER A 1 182 ? -8.879 -4.882 6.428 1.00 95.44 182 SER A C 1
ATOM 1396 O O . SER A 1 182 ? -9.088 -6.095 6.320 1.00 95.44 182 SER A O 1
ATOM 1398 N N . LEU A 1 183 ? -9.876 -4.032 6.691 1.00 95.81 183 LEU A N 1
ATOM 1399 C CA . LEU A 1 183 ? -11.264 -4.459 6.889 1.00 95.81 183 LEU A CA 1
ATOM 1400 C C . LEU A 1 183 ? -11.894 -5.004 5.596 1.00 95.81 183 LEU A C 1
ATOM 1402 O O . LEU A 1 183 ? -12.670 -5.961 5.640 1.00 95.81 183 LEU A O 1
ATOM 1406 N N . ARG A 1 184 ? -11.503 -4.480 4.426 1.00 93.44 184 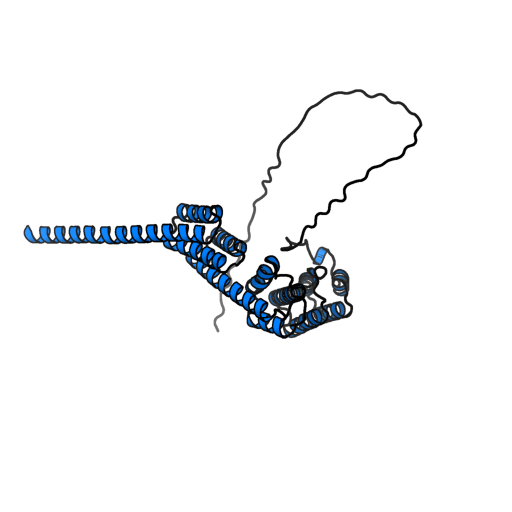ARG A N 1
ATOM 1407 C CA . ARG A 1 184 ? -11.895 -5.049 3.124 1.00 93.44 184 ARG A CA 1
ATOM 1408 C C . ARG A 1 184 ? -11.345 -6.455 2.922 1.00 93.44 184 ARG A C 1
ATOM 1410 O O . ARG A 1 184 ? -12.098 -7.355 2.550 1.00 93.44 184 ARG A O 1
ATOM 1417 N N . GLN A 1 185 ? -10.060 -6.661 3.201 1.00 93.31 185 GLN A N 1
ATOM 1418 C CA . GLN A 1 185 ? -9.403 -7.963 3.037 1.00 93.31 185 GLN A CA 1
ATOM 1419 C C . GLN A 1 185 ? -10.032 -9.050 3.918 1.00 93.31 185 GLN A C 1
ATOM 1421 O O . GLN A 1 185 ? -10.126 -10.205 3.507 1.00 9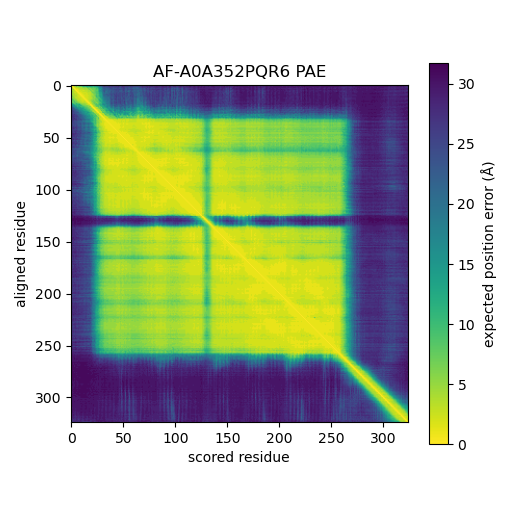3.31 185 GLN A O 1
ATOM 1426 N N . THR A 1 186 ? -10.533 -8.674 5.096 1.00 94.88 186 THR A N 1
ATOM 1427 C CA . THR A 1 186 ? -11.229 -9.585 6.020 1.00 94.88 186 THR A CA 1
ATOM 1428 C C . THR A 1 186 ? -12.729 -9.717 5.746 1.00 94.88 186 THR A C 1
ATOM 1430 O O . THR A 1 186 ? -13.426 -10.404 6.492 1.00 94.88 186 THR A O 1
ATOM 1433 N N . ARG A 1 187 ? -13.244 -9.102 4.668 1.00 95.81 187 ARG A N 1
ATOM 1434 C CA . ARG A 1 187 ? -14.674 -9.094 4.310 1.00 95.81 187 ARG A CA 1
ATOM 1435 C C . ARG A 1 187 ? -15.554 -8.628 5.475 1.00 95.81 187 ARG A C 1
ATOM 1437 O O . ARG A 1 187 ? -16.586 -9.233 5.766 1.00 95.81 187 ARG A O 1
ATOM 1444 N N . PHE A 1 188 ? -15.106 -7.604 6.192 1.00 97.56 188 PHE A N 1
ATOM 1445 C CA . PHE A 1 188 ? -15.911 -6.936 7.208 1.00 97.56 188 PHE A CA 1
ATOM 1446 C C . PHE A 1 188 ? -17.081 -6.185 6.556 1.00 97.56 188 PHE A C 1
ATOM 1448 O O . PHE A 1 188 ? -16.979 -5.744 5.405 1.00 97.56 188 PHE A O 1
ATOM 1455 N N . ASP A 1 189 ? -18.201 -6.062 7.271 1.00 98.06 189 ASP A N 1
ATOM 1456 C CA . ASP A 1 189 ? -19.372 -5.334 6.787 1.00 98.06 189 ASP A CA 1
ATOM 1457 C C . ASP A 1 189 ? -19.003 -3.915 6.333 1.00 98.06 189 ASP A C 1
ATOM 1459 O O . ASP A 1 189 ? -18.428 -3.117 7.074 1.00 98.06 189 ASP A O 1
ATOM 1463 N N . THR A 1 190 ? -19.389 -3.586 5.099 1.00 96.19 190 THR A N 1
ATOM 1464 C CA . THR A 1 190 ? -18.989 -2.332 4.446 1.00 96.19 190 THR A CA 1
ATOM 1465 C C . THR A 1 190 ? -19.506 -1.102 5.184 1.00 96.19 190 THR A C 1
ATOM 1467 O O . THR A 1 190 ? -18.784 -0.116 5.306 1.00 96.19 190 THR A O 1
ATOM 1470 N N . ARG A 1 191 ? -20.749 -1.140 5.682 1.00 97.50 191 ARG A N 1
ATOM 1471 C CA . ARG A 1 191 ? -21.360 0.015 6.350 1.00 97.50 191 ARG A CA 1
ATOM 1472 C C . ARG A 1 191 ? -20.689 0.257 7.696 1.00 97.50 191 ARG A C 1
ATOM 1474 O O . ARG A 1 191 ? -20.390 1.404 8.021 1.00 97.50 191 ARG A O 1
ATOM 1481 N N . LEU A 1 192 ? -20.422 -0.807 8.451 1.00 98.44 192 LEU A N 1
ATOM 1482 C CA . LEU A 1 192 ? -19.715 -0.722 9.728 1.00 98.44 192 LEU A CA 1
ATOM 1483 C C . LEU A 1 192 ? -18.264 -0.266 9.539 1.00 98.44 192 LEU A C 1
ATOM 1485 O O . LEU A 1 192 ? -17.801 0.600 10.278 1.00 98.44 192 LEU A O 1
ATOM 1489 N N . THR A 1 193 ? -17.572 -0.754 8.507 1.00 97.69 193 THR A N 1
ATOM 1490 C CA . THR A 1 193 ? -16.239 -0.265 8.132 1.00 97.69 193 THR A CA 1
ATOM 1491 C C . THR A 1 193 ? -16.237 1.245 7.883 1.00 97.69 193 THR A C 1
ATOM 1493 O O . THR A 1 193 ? -15.418 1.954 8.467 1.00 97.69 193 THR A O 1
ATOM 1496 N N . THR A 1 194 ? -17.171 1.761 7.075 1.00 96.31 194 THR A N 1
ATOM 1497 C CA . THR A 1 194 ? -17.284 3.206 6.821 1.00 96.31 194 THR A CA 1
ATOM 1498 C C . THR A 1 194 ? -17.548 3.992 8.106 1.00 96.31 194 THR A C 1
ATOM 1500 O O . THR A 1 194 ? -16.950 5.049 8.299 1.00 96.31 194 THR A O 1
ATOM 1503 N N . GLN A 1 195 ? -18.387 3.481 9.014 1.00 97.88 195 GLN A N 1
ATOM 1504 C CA . GLN A 1 195 ? -18.652 4.130 10.304 1.00 97.88 195 GLN A CA 1
ATOM 1505 C C . GLN A 1 195 ? -17.396 4.208 11.182 1.00 97.88 195 GLN A C 1
ATOM 1507 O O . GLN A 1 195 ? -17.079 5.286 11.682 1.00 97.88 195 GLN A O 1
ATOM 1512 N N . ILE A 1 196 ? -16.662 3.099 11.327 1.00 98.31 196 ILE A N 1
ATOM 1513 C CA . ILE A 1 196 ? -15.423 3.029 12.120 1.00 98.31 196 ILE A CA 1
ATOM 1514 C C . ILE A 1 196 ? -14.384 4.011 11.571 1.00 98.31 196 ILE A C 1
ATOM 1516 O O . ILE A 1 196 ? -13.833 4.818 12.319 1.00 98.31 196 ILE A O 1
ATOM 1520 N N . VAL A 1 197 ? -14.140 3.976 10.258 1.00 97.94 197 VAL A N 1
ATOM 1521 C CA . VAL A 1 197 ? -13.137 4.832 9.611 1.00 97.94 197 VAL A CA 1
ATOM 1522 C C . VAL A 1 197 ? -13.546 6.305 9.688 1.00 97.94 197 VAL A C 1
ATOM 1524 O O . VAL A 1 197 ? -12.735 7.137 10.087 1.00 97.94 197 VAL A O 1
ATOM 1527 N N . SER A 1 198 ? -14.805 6.640 9.387 1.00 97.12 198 SER A N 1
ATOM 1528 C CA . SER A 1 198 ? -15.292 8.025 9.452 1.00 97.12 198 SER A CA 1
ATOM 1529 C C . SER A 1 198 ? -15.193 8.600 10.866 1.00 97.12 198 SER A C 1
ATOM 1531 O O . SER A 1 198 ? -14.703 9.716 11.042 1.00 97.12 198 SER A O 1
ATOM 1533 N N . LEU A 1 199 ? -15.610 7.842 11.886 1.00 97.44 199 LEU A N 1
ATOM 1534 C CA . LEU A 1 199 ? -15.530 8.291 13.274 1.00 97.44 199 LEU A CA 1
ATOM 1535 C C . LEU A 1 199 ? -14.076 8.457 13.728 1.00 97.44 199 LEU A C 1
ATOM 1537 O O . LEU A 1 199 ? -13.736 9.483 14.314 1.00 97.44 199 LEU A O 1
ATOM 1541 N N . GLY A 1 200 ? -13.208 7.494 13.406 1.00 97.69 200 GLY A N 1
ATOM 1542 C CA . GLY A 1 200 ? -11.794 7.562 13.768 1.00 97.69 200 GLY A CA 1
ATOM 1543 C C . GLY A 1 200 ? -11.054 8.724 13.101 1.00 97.69 200 GLY A C 1
ATOM 1544 O O . GLY A 1 200 ? -10.243 9.377 13.756 1.00 97.69 200 GLY A O 1
ATOM 1545 N N . LEU A 1 201 ? -11.373 9.052 11.843 1.00 96.81 201 LEU A N 1
ATOM 1546 C CA . LEU A 1 201 ? -10.824 10.234 11.166 1.00 96.81 201 LEU A CA 1
ATOM 1547 C C . LEU A 1 201 ? -11.319 11.539 11.798 1.00 96.81 201 LEU A C 1
ATOM 1549 O O . LEU A 1 201 ? -10.513 12.435 12.042 1.00 96.81 201 LEU A O 1
ATOM 1553 N N . LYS A 1 202 ? -12.619 11.633 12.111 1.00 95.75 202 LYS A N 1
ATOM 1554 C CA . LYS A 1 202 ? -13.211 12.809 12.774 1.00 95.75 202 LYS A CA 1
ATOM 1555 C C . LYS A 1 202 ? -12.595 13.078 14.146 1.00 95.75 202 LYS A C 1
ATOM 1557 O O . LYS A 1 202 ? -12.437 14.236 14.516 1.00 95.75 202 LYS A O 1
ATOM 1562 N N . GLN A 1 203 ? -12.239 12.027 14.881 1.00 96.31 203 GLN A N 1
ATOM 1563 C CA . GLN A 1 203 ? -11.637 12.139 16.213 1.00 96.31 203 GLN A CA 1
ATOM 1564 C C . GLN A 1 203 ? -10.100 12.124 16.212 1.00 96.31 203 GLN A C 1
ATOM 1566 O O . GLN A 1 203 ? -9.491 12.145 17.276 1.00 96.31 203 GLN A O 1
ATOM 1571 N N . ASN A 1 204 ? -9.448 12.087 15.044 1.00 96.00 204 ASN A N 1
ATOM 1572 C CA . ASN A 1 204 ? -7.993 11.917 14.921 1.00 96.00 204 ASN A CA 1
ATOM 1573 C C . ASN A 1 204 ? -7.439 10.699 15.694 1.00 96.00 204 ASN A C 1
ATOM 1575 O O . ASN A 1 204 ? -6.319 10.721 16.199 1.00 96.00 204 ASN A O 1
ATOM 1579 N N . TYR A 1 205 ? -8.223 9.623 15.780 1.00 97.44 205 TYR A N 1
ATOM 1580 C CA . TYR A 1 205 ? -7.910 8.443 16.588 1.00 97.44 205 TYR A CA 1
ATOM 1581 C C . TYR A 1 205 ? -6.780 7.584 16.000 1.00 97.44 205 TYR A C 1
ATOM 1583 O O . TYR A 1 205 ? -6.068 6.900 16.730 1.00 97.44 205 TYR A O 1
ATOM 1591 N N . PHE A 1 206 ? -6.593 7.598 14.677 1.00 96.81 206 PHE A N 1
ATOM 1592 C CA . PHE A 1 206 ? -5.642 6.719 13.991 1.00 96.81 206 PHE A CA 1
ATOM 1593 C C . PHE A 1 206 ? -4.194 7.220 14.080 1.00 96.81 206 PHE A C 1
ATOM 1595 O O . PHE A 1 206 ? -3.617 7.684 13.096 1.00 96.81 206 PHE A O 1
ATOM 1602 N N . THR A 1 207 ? -3.587 7.111 15.262 1.00 94.62 207 THR A N 1
ATOM 1603 C CA . THR A 1 207 ? -2.168 7.431 15.471 1.00 94.62 207 THR A CA 1
ATOM 1604 C C . THR A 1 207 ? -1.283 6.183 15.360 1.00 94.62 207 THR A C 1
ATOM 1606 O O . THR A 1 207 ? -1.756 5.071 15.112 1.00 94.62 207 THR A O 1
ATOM 1609 N N . ALA A 1 208 ? 0.032 6.343 15.538 1.00 91.81 208 ALA A N 1
ATOM 1610 C CA . ALA A 1 208 ? 0.968 5.220 15.546 1.00 91.81 208 ALA A CA 1
ATOM 1611 C C . ALA A 1 208 ? 0.669 4.190 16.654 1.00 91.81 208 ALA A C 1
ATOM 1613 O O . ALA A 1 208 ? 0.915 3.003 16.447 1.00 91.81 208 ALA A O 1
ATOM 1614 N N . SER A 1 209 ? 0.100 4.605 17.795 1.00 93.06 209 SER A N 1
ATOM 1615 C CA . SER A 1 209 ? -0.264 3.676 18.876 1.00 93.06 209 SER A CA 1
ATOM 1616 C C . SER A 1 209 ? -1.491 2.818 18.545 1.00 93.06 209 SER A C 1
ATOM 1618 O O . SER A 1 209 ? -1.659 1.753 19.128 1.00 93.06 209 SER A O 1
ATOM 1620 N N . GLN A 1 210 ? -2.298 3.213 17.554 1.00 95.62 210 GLN A N 1
ATOM 1621 C CA . GLN A 1 210 ? -3.460 2.462 17.068 1.00 95.62 210 GLN A CA 1
ATOM 1622 C C . GLN A 1 210 ? -3.149 1.589 15.842 1.00 95.62 210 GLN A C 1
ATOM 1624 O O . GLN A 1 210 ? -4.065 1.049 15.222 1.00 95.62 210 GLN A O 1
ATOM 1629 N N . ALA A 1 211 ? -1.871 1.396 15.489 1.00 90.44 211 ALA A N 1
ATOM 1630 C CA . ALA A 1 211 ? -1.475 0.614 14.312 1.00 90.44 211 ALA A CA 1
ATOM 1631 C C . ALA A 1 211 ? -1.975 -0.848 14.335 1.00 90.44 211 ALA A C 1
ATOM 1633 O O . ALA A 1 211 ? -2.172 -1.447 13.281 1.00 90.44 211 ALA A O 1
ATOM 1634 N N . ASP A 1 212 ? -2.216 -1.416 15.521 1.00 94.12 212 ASP A N 1
ATOM 1635 C CA . ASP A 1 212 ? -2.699 -2.792 15.692 1.00 94.12 212 ASP A CA 1
ATOM 1636 C C . ASP A 1 212 ? -4.228 -2.947 15.576 1.00 94.1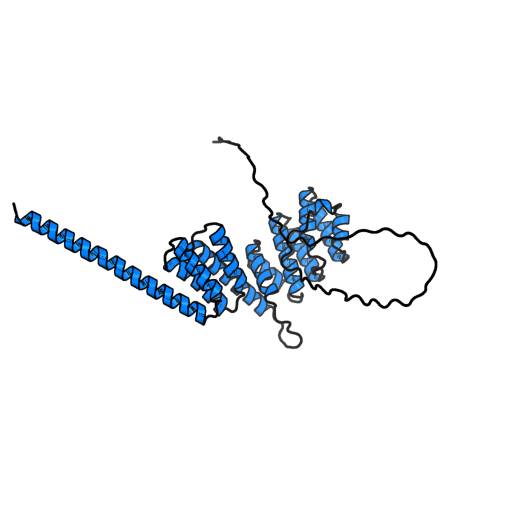2 212 ASP A C 1
ATOM 1638 O O . ASP A 1 212 ? -4.730 -4.071 15.616 1.00 94.12 212 ASP A O 1
ATOM 1642 N N . LEU A 1 213 ? -4.985 -1.858 15.397 1.00 96.56 213 LEU A N 1
ATOM 1643 C CA . LEU A 1 213 ? -6.451 -1.887 15.377 1.00 96.56 213 LEU A CA 1
ATOM 1644 C C . LEU A 1 213 ? -7.025 -2.863 14.335 1.00 96.56 213 LEU A C 1
ATOM 1646 O O . LEU A 1 213 ? -7.889 -3.677 14.660 1.00 96.56 213 LEU A O 1
ATOM 1650 N N . GLY A 1 214 ? -6.525 -2.822 13.095 1.00 95.94 214 GLY A N 1
ATOM 1651 C CA . GLY A 1 214 ? -6.978 -3.729 12.033 1.00 95.94 214 GLY A CA 1
ATOM 1652 C C . GLY A 1 214 ? -6.700 -5.200 12.361 1.00 95.94 214 GLY A C 1
ATOM 1653 O O . GLY A 1 214 ? -7.554 -6.058 12.146 1.00 95.94 214 GLY A O 1
ATOM 1654 N N . ARG A 1 215 ? -5.541 -5.484 12.975 1.00 95.44 215 ARG A N 1
ATOM 1655 C CA . ARG A 1 215 ? -5.153 -6.832 13.423 1.00 95.44 215 ARG A CA 1
ATOM 1656 C C . ARG A 1 215 ? -6.065 -7.342 14.539 1.00 95.44 215 ARG A C 1
ATOM 1658 O O . ARG A 1 215 ? -6.478 -8.495 14.499 1.00 95.44 215 ARG A O 1
ATOM 1665 N N . ILE A 1 216 ? -6.402 -6.485 15.500 1.00 97.62 216 ILE A N 1
ATOM 1666 C CA . ILE A 1 216 ? -7.322 -6.799 16.601 1.00 97.62 216 ILE A CA 1
ATOM 1667 C C . ILE A 1 216 ? -8.718 -7.136 16.066 1.00 97.62 216 ILE A C 1
ATOM 1669 O O . ILE A 1 216 ? -9.286 -8.162 16.438 1.00 97.62 216 ILE A O 1
ATOM 1673 N N . ILE A 1 217 ? -9.244 -6.327 15.141 1.00 98.00 217 ILE A N 1
ATOM 1674 C CA . ILE A 1 217 ? -10.543 -6.587 14.502 1.00 98.00 217 ILE A CA 1
ATOM 1675 C C . ILE A 1 217 ? -10.515 -7.912 13.727 1.00 98.00 217 ILE A C 1
ATOM 1677 O O . ILE A 1 217 ? -11.426 -8.728 13.870 1.00 98.00 217 ILE A O 1
ATOM 1681 N N . ALA A 1 218 ? -9.454 -8.163 12.956 1.00 96.44 218 ALA A N 1
ATOM 1682 C CA . ALA A 1 218 ? -9.285 -9.417 12.226 1.00 96.44 218 ALA A CA 1
ATOM 1683 C C . ALA A 1 218 ? -9.242 -10.636 13.166 1.00 96.44 218 ALA A C 1
ATOM 1685 O O . ALA A 1 218 ? -9.897 -11.642 12.898 1.00 96.44 218 ALA A O 1
ATOM 1686 N N . ALA A 1 219 ? -8.521 -10.543 14.288 1.00 96.88 219 ALA A N 1
ATOM 1687 C CA . ALA A 1 219 ? -8.440 -11.609 15.285 1.00 96.88 219 ALA A CA 1
ATOM 1688 C C . ALA A 1 219 ? -9.803 -11.896 15.941 1.00 96.88 219 ALA A C 1
ATOM 1690 O O . ALA A 1 219 ? -10.197 -13.058 16.043 1.00 96.88 219 ALA A O 1
ATOM 1691 N N . ALA A 1 220 ? -10.563 -10.859 16.313 1.00 97.88 220 ALA A N 1
ATOM 1692 C CA . ALA A 1 220 ? -11.916 -11.026 16.850 1.00 97.88 220 ALA A CA 1
ATOM 1693 C C . ALA A 1 220 ? -12.857 -11.707 15.845 1.00 97.88 220 ALA A C 1
ATOM 1695 O O . ALA A 1 220 ? -13.581 -12.638 16.205 1.00 97.88 220 ALA A O 1
ATOM 1696 N N . LYS A 1 221 ? -12.791 -11.308 14.568 1.00 97.44 221 LYS A N 1
ATOM 1697 C CA . LYS A 1 221 ? -13.570 -11.939 13.494 1.00 97.44 221 LYS A CA 1
ATOM 1698 C C . LYS A 1 221 ? -13.191 -13.411 13.312 1.00 97.44 221 LYS A C 1
ATOM 1700 O O . LYS A 1 221 ? -14.070 -14.262 13.212 1.00 97.44 221 LYS A O 1
ATOM 1705 N N . ASN A 1 222 ? -11.896 -13.734 13.339 1.00 95.81 222 ASN A N 1
ATOM 1706 C CA . ASN A 1 222 ? -11.404 -15.112 13.225 1.00 95.81 222 ASN A CA 1
ATOM 1707 C C . ASN A 1 222 ? -11.833 -16.008 14.401 1.00 95.81 222 ASN A C 1
ATOM 1709 O O . ASN A 1 222 ? -11.901 -17.224 14.240 1.00 95.81 222 ASN A O 1
ATOM 1713 N N . ARG A 1 223 ? -12.178 -15.426 15.558 1.00 96.69 223 ARG A N 1
ATOM 1714 C CA . ARG A 1 223 ? -12.787 -16.135 16.699 1.00 96.69 223 ARG A CA 1
ATOM 1715 C C . ARG A 1 223 ? -14.309 -16.284 16.598 1.00 96.69 223 ARG A C 1
ATOM 1717 O O . ARG A 1 223 ? -14.932 -16.789 17.527 1.00 96.69 223 ARG A O 1
ATOM 1724 N N . GLY A 1 224 ? -14.909 -15.867 15.485 1.00 97.00 224 GLY A N 1
ATOM 1725 C CA . GLY A 1 224 ? -16.338 -16.013 15.219 1.00 97.00 224 GLY A CA 1
ATOM 1726 C C . GLY A 1 224 ? -17.214 -14.909 15.810 1.00 97.00 224 GLY A C 1
ATOM 1727 O O . GLY A 1 224 ? -18.434 -15.062 15.826 1.00 97.00 224 GLY A O 1
ATOM 1728 N N . MET A 1 225 ? -16.632 -13.804 16.289 1.00 98.38 225 MET A N 1
ATOM 1729 C CA . MET A 1 225 ? -17.422 -12.659 16.742 1.00 98.38 225 MET A CA 1
ATOM 1730 C C . MET A 1 225 ? -18.123 -11.988 15.554 1.00 98.38 225 MET A C 1
ATOM 1732 O O . MET A 1 225 ? -17.558 -11.886 14.462 1.00 98.38 225 MET A O 1
ATOM 1736 N N . SER A 1 226 ? -19.362 -11.532 15.759 1.00 98.31 226 SER A N 1
ATOM 1737 C CA . SER A 1 226 ? -20.116 -10.864 14.702 1.00 98.31 226 SER A CA 1
ATOM 1738 C C . SER A 1 226 ? -19.524 -9.487 14.386 1.00 98.31 226 SER A C 1
ATOM 1740 O O . SER A 1 226 ? -19.058 -8.777 15.278 1.00 98.31 226 SER A O 1
ATOM 1742 N N . ASP A 1 227 ? -19.598 -9.062 13.121 1.00 98.62 227 ASP A N 1
ATOM 1743 C CA . ASP A 1 227 ? -19.110 -7.737 12.711 1.00 98.62 227 ASP A CA 1
ATOM 1744 C C . ASP A 1 227 ? -19.791 -6.603 13.498 1.00 98.62 227 ASP A C 1
ATOM 1746 O O . ASP A 1 227 ? -19.169 -5.576 13.758 1.00 98.62 227 ASP A O 1
ATOM 1750 N N . LYS A 1 228 ? -21.047 -6.793 13.931 1.00 98.62 228 LYS A N 1
ATOM 1751 C CA . LYS A 1 228 ? -21.781 -5.815 14.749 1.00 98.62 228 LYS A CA 1
ATOM 1752 C C . LYS A 1 228 ? -21.168 -5.648 16.135 1.00 98.62 228 LYS A C 1
ATOM 1754 O O . LYS A 1 228 ? -20.978 -4.513 16.561 1.00 98.62 228 LYS A O 1
ATOM 1759 N N . ASP A 1 229 ? -20.836 -6.748 16.806 1.00 98.56 229 ASP A N 1
ATOM 1760 C CA . ASP A 1 229 ? -20.240 -6.706 18.146 1.00 98.56 229 ASP A CA 1
ATOM 1761 C C . ASP A 1 229 ? -18.826 -6.120 18.085 1.00 98.56 229 ASP A C 1
ATOM 1763 O O . ASP A 1 229 ? -18.471 -5.248 18.882 1.00 98.56 229 ASP A O 1
ATOM 1767 N N . ILE A 1 230 ? -18.050 -6.516 17.067 1.00 98.62 230 ILE A N 1
ATOM 1768 C CA . ILE A 1 230 ? -16.714 -5.961 16.829 1.00 98.62 230 ILE A CA 1
ATOM 1769 C C . ILE A 1 230 ? -16.798 -4.457 16.549 1.00 98.62 230 ILE A C 1
ATOM 1771 O O . ILE A 1 230 ? -16.029 -3.677 17.114 1.00 98.62 230 ILE A O 1
ATOM 1775 N N . ALA A 1 231 ? -17.737 -4.029 15.701 1.00 98.62 231 ALA A N 1
ATOM 1776 C CA . ALA A 1 231 ? -17.917 -2.621 15.377 1.00 98.62 231 ALA A CA 1
ATOM 1777 C C . ALA A 1 231 ? -18.382 -1.807 16.586 1.00 98.62 231 ALA A C 1
ATOM 1779 O O . ALA A 1 231 ? -17.857 -0.721 16.802 1.00 98.62 231 ALA A O 1
ATOM 1780 N N . ALA A 1 232 ? -19.308 -2.321 17.398 1.00 98.62 232 ALA A N 1
ATOM 1781 C CA . ALA A 1 232 ? -19.747 -1.649 18.618 1.00 98.62 232 ALA A CA 1
ATOM 1782 C C . ALA A 1 232 ? -18.570 -1.412 19.580 1.00 98.62 232 ALA A C 1
ATOM 1784 O O . ALA A 1 232 ? -18.379 -0.293 20.061 1.00 98.62 232 ALA A O 1
ATOM 1785 N N . ALA A 1 233 ? -17.730 -2.430 19.791 1.00 98.50 233 ALA A N 1
ATOM 1786 C CA . ALA A 1 233 ? -16.534 -2.310 20.619 1.00 98.50 233 ALA A CA 1
ATOM 1787 C C . ALA A 1 233 ? -15.511 -1.322 20.032 1.00 98.50 233 ALA A C 1
ATOM 1789 O O . ALA A 1 233 ? -14.980 -0.488 20.766 1.00 98.50 233 ALA A O 1
ATOM 1790 N N . ALA A 1 234 ? -15.260 -1.376 18.718 1.00 98.50 234 ALA A N 1
ATOM 1791 C CA . ALA A 1 234 ? -14.332 -0.475 18.036 1.00 98.50 234 ALA A CA 1
ATOM 1792 C C . ALA A 1 234 ? -14.812 0.985 18.064 1.00 98.50 234 ALA A C 1
ATOM 1794 O O . ALA A 1 234 ? -14.028 1.880 18.365 1.00 98.50 234 ALA A O 1
ATOM 1795 N N . LEU A 1 235 ? -16.097 1.236 17.799 1.00 98.56 235 LEU A N 1
ATOM 1796 C CA . LEU A 1 235 ? -16.689 2.574 17.844 1.00 98.56 235 LEU A CA 1
ATOM 1797 C C . LEU A 1 235 ? -16.635 3.156 19.259 1.00 98.56 235 LEU A C 1
ATOM 1799 O O . LEU A 1 235 ? -16.229 4.304 19.416 1.00 98.56 235 LEU A O 1
ATOM 1803 N N . SER A 1 236 ? -16.968 2.363 20.281 1.00 98.31 236 SER A N 1
ATOM 1804 C CA . SER A 1 236 ? -16.824 2.781 21.679 1.00 98.31 236 SER A CA 1
ATOM 1805 C C . SER A 1 236 ? -15.358 3.055 22.037 1.00 98.31 236 SER A C 1
ATOM 1807 O O . SER A 1 236 ? -15.067 4.063 22.668 1.00 98.31 236 SER A O 1
ATOM 1809 N N . ALA A 1 237 ? -14.412 2.222 21.590 1.00 98.12 237 ALA A N 1
ATOM 1810 C CA . ALA A 1 237 ? -12.988 2.459 21.829 1.00 98.12 237 ALA A CA 1
ATOM 1811 C C . ALA A 1 237 ? -12.486 3.751 21.166 1.00 98.12 237 ALA A C 1
ATOM 1813 O O . ALA A 1 237 ? -11.684 4.462 21.765 1.00 98.12 237 ALA A O 1
ATOM 1814 N N . ILE A 1 238 ? -12.976 4.078 19.966 1.00 98.12 238 ILE A N 1
ATOM 1815 C CA . ILE A 1 238 ? -12.673 5.349 19.302 1.00 98.12 238 ILE A CA 1
ATOM 1816 C C . ILE A 1 238 ? -13.222 6.518 20.127 1.00 98.12 238 ILE A C 1
ATOM 1818 O O . ILE A 1 238 ? -12.460 7.424 20.439 1.00 98.12 238 ILE A O 1
ATOM 1822 N N . GLN A 1 239 ? -14.502 6.465 20.522 1.00 98.06 239 GLN A N 1
ATOM 1823 C CA . GLN A 1 239 ? -15.169 7.523 21.299 1.00 98.06 239 GLN A CA 1
ATOM 1824 C C . GLN A 1 239 ? -14.494 7.799 22.643 1.00 98.06 239 GLN A C 1
ATOM 1826 O O . GLN A 1 239 ? -14.359 8.954 23.037 1.00 98.06 239 GLN A O 1
ATOM 1831 N N . ASP A 1 240 ? -14.059 6.742 23.325 1.00 97.88 240 ASP A N 1
ATOM 1832 C CA . ASP A 1 240 ? -13.393 6.836 24.623 1.00 97.88 240 ASP A CA 1
ATOM 1833 C C . ASP A 1 240 ? -11.894 7.167 24.494 1.00 97.88 240 ASP A C 1
ATOM 1835 O O . ASP A 1 240 ? -11.192 7.224 25.504 1.00 97.88 240 ASP A O 1
ATOM 1839 N N . HIS A 1 241 ? -11.369 7.312 23.268 1.00 97.12 241 HIS A N 1
ATOM 1840 C CA . HIS A 1 241 ? -9.931 7.369 22.979 1.00 97.12 241 HIS A CA 1
ATOM 1841 C C . HIS A 1 241 ? -9.132 6.225 23.637 1.00 97.12 241 HIS A C 1
ATOM 1843 O O . HIS A 1 241 ? -7.988 6.393 24.065 1.00 97.12 241 HIS A O 1
ATOM 1849 N N . ALA A 1 242 ? -9.733 5.038 23.707 1.00 97.44 242 ALA A N 1
ATOM 1850 C CA . ALA A 1 242 ? -9.151 3.868 24.344 1.00 97.44 242 ALA A CA 1
ATOM 1851 C C . ALA A 1 242 ? -7.923 3.346 23.577 1.00 97.44 242 ALA A C 1
ATOM 1853 O O . ALA A 1 242 ? -7.824 3.462 22.350 1.00 97.44 242 ALA A O 1
ATOM 1854 N N . SER A 1 243 ? -6.989 2.716 24.290 1.00 97.19 243 SER A N 1
ATOM 1855 C CA . SER A 1 243 ? -5.837 2.050 23.678 1.00 97.19 243 SER A CA 1
ATOM 1856 C C . SER A 1 243 ? -6.243 0.771 22.932 1.00 97.19 243 SER A C 1
ATOM 1858 O O . SER A 1 243 ? -7.313 0.195 23.152 1.00 97.19 243 SER A O 1
ATOM 1860 N N . THR A 1 244 ? -5.358 0.271 22.068 1.00 95.75 244 THR A N 1
ATOM 1861 C CA . THR A 1 244 ? -5.556 -1.017 21.387 1.00 95.75 244 THR A CA 1
ATOM 1862 C C . THR A 1 244 ? -5.652 -2.187 22.364 1.00 95.75 244 THR A C 1
ATOM 1864 O O . THR A 1 244 ? -6.421 -3.112 22.123 1.00 95.75 244 THR A O 1
ATOM 1867 N N . ASP A 1 245 ? -4.943 -2.133 23.493 1.00 96.06 245 ASP A N 1
ATOM 1868 C CA . ASP A 1 245 ? -4.993 -3.180 24.522 1.00 96.06 245 ASP A CA 1
ATOM 1869 C C . ASP A 1 245 ? -6.345 -3.191 25.245 1.00 96.06 245 ASP A C 1
ATOM 1871 O O . ASP A 1 245 ? -6.901 -4.253 25.537 1.00 96.06 245 ASP A O 1
ATOM 1875 N N . GLN A 1 246 ? -6.920 -2.007 25.483 1.00 97.50 246 GLN A N 1
ATOM 1876 C CA . GLN A 1 246 ? -8.270 -1.878 26.030 1.00 97.50 246 GLN A CA 1
ATOM 1877 C C . GLN A 1 246 ? -9.314 -2.422 25.052 1.00 97.50 246 GLN A C 1
ATOM 1879 O O . GLN A 1 246 ? -10.208 -3.153 25.473 1.00 97.50 246 GLN A O 1
ATOM 1884 N N . LEU A 1 247 ? -9.187 -2.135 23.752 1.00 97.94 247 LEU A N 1
ATOM 1885 C CA . LEU A 1 247 ? -10.060 -2.731 22.739 1.00 97.94 247 LEU A CA 1
ATOM 1886 C C . LEU A 1 247 ? -9.911 -4.260 22.682 1.00 97.94 247 LEU A C 1
ATOM 1888 O O . LEU A 1 247 ? -10.918 -4.964 22.681 1.00 97.94 247 LEU A O 1
ATOM 1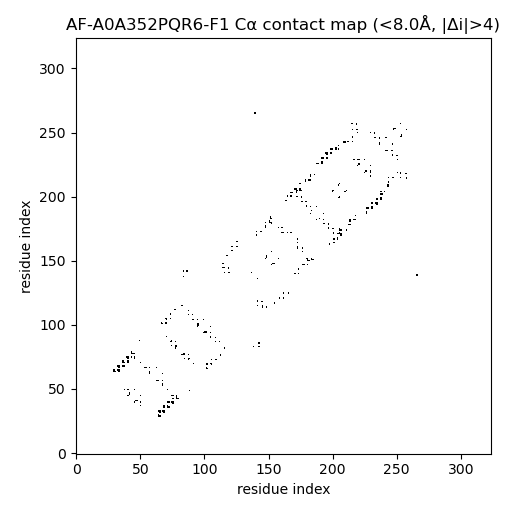892 N N . ALA A 1 248 ? -8.682 -4.782 22.669 1.00 97.50 248 ALA A N 1
ATOM 1893 C CA . ALA A 1 248 ? -8.431 -6.223 22.684 1.00 97.50 248 ALA A CA 1
ATOM 1894 C C . ALA A 1 248 ? -9.078 -6.888 23.910 1.00 97.50 248 ALA A C 1
ATOM 1896 O O . ALA A 1 248 ? -9.756 -7.904 23.772 1.00 97.50 248 ALA A O 1
ATOM 1897 N N . SER A 1 249 ? -8.967 -6.255 25.082 1.00 97.56 249 SER A N 1
ATOM 1898 C CA . SER A 1 249 ? -9.613 -6.710 26.318 1.00 97.56 249 SER A CA 1
ATOM 1899 C C . SER A 1 249 ? -11.143 -6.698 26.214 1.00 97.56 249 SER A C 1
ATOM 1901 O O . SER A 1 249 ? -11.782 -7.678 26.592 1.00 97.56 249 SER A O 1
ATOM 1903 N N . ARG A 1 250 ? -11.742 -5.639 25.642 1.00 97.75 250 ARG A N 1
ATOM 1904 C CA . ARG A 1 250 ? -13.197 -5.549 25.378 1.00 97.75 250 ARG A CA 1
ATOM 1905 C C . ARG A 1 250 ? -13.686 -6.653 24.435 1.00 97.75 250 ARG A C 1
ATOM 1907 O O . ARG A 1 250 ? -14.813 -7.112 24.570 1.00 97.75 250 ARG A O 1
ATOM 1914 N N . LEU A 1 251 ? -12.836 -7.087 23.506 1.00 97.75 251 LEU A N 1
ATOM 1915 C CA . LEU A 1 251 ? -13.113 -8.173 22.562 1.00 97.75 251 LEU A CA 1
ATOM 1916 C C . LEU A 1 251 ? -12.750 -9.566 23.113 1.00 97.75 251 LEU A C 1
ATOM 1918 O O . LEU A 1 251 ? -12.903 -10.560 22.405 1.00 97.75 251 LEU A O 1
ATOM 1922 N N . GLY A 1 252 ? -12.261 -9.658 24.356 1.00 97.50 252 GLY A N 1
ATOM 1923 C CA . GLY A 1 252 ? -11.854 -10.919 24.979 1.00 97.50 252 GLY A CA 1
ATOM 1924 C C . GLY A 1 252 ? -10.637 -11.576 24.317 1.00 97.50 252 GLY A C 1
ATOM 1925 O O . GLY A 1 252 ? -10.503 -12.802 24.361 1.00 97.50 252 GLY A O 1
ATOM 1926 N N . LEU A 1 253 ? -9.775 -10.783 23.673 1.00 97.44 253 LEU A N 1
ATOM 1927 C CA . LEU A 1 253 ? -8.571 -11.248 22.992 1.00 97.44 253 LEU A CA 1
ATOM 1928 C C . LEU A 1 253 ? -7.370 -11.256 23.935 1.00 97.44 253 LEU A C 1
ATOM 1930 O O . LEU A 1 253 ? -7.073 -10.277 24.616 1.00 97.44 253 LEU A O 1
ATOM 1934 N N . SER A 1 254 ? -6.648 -12.368 23.920 1.00 94.50 254 SER A N 1
ATOM 1935 C CA . SER A 1 254 ? -5.367 -12.544 24.593 1.00 94.50 254 SER A CA 1
ATOM 1936 C C . SER A 1 254 ? -4.198 -12.221 23.648 1.00 94.50 254 SER A C 1
ATOM 1938 O O . SER A 1 254 ? -4.364 -12.230 22.424 1.00 94.50 254 SER A O 1
ATOM 1940 N N . PRO A 1 255 ? -2.974 -12.010 24.168 1.00 91.75 255 PRO A N 1
ATOM 1941 C CA . PRO A 1 255 ? -1.784 -11.861 23.328 1.00 91.75 255 PRO A CA 1
ATOM 1942 C C . PRO A 1 255 ? -1.545 -13.047 22.378 1.00 91.75 255 PRO A C 1
ATOM 1944 O O . PRO A 1 255 ? -1.022 -12.852 21.283 1.00 91.75 255 PRO A O 1
ATOM 1947 N N . ALA A 1 256 ? -1.957 -14.260 22.769 1.00 91.06 256 ALA A N 1
ATOM 1948 C CA . ALA A 1 256 ? -1.850 -15.453 21.931 1.00 91.06 256 ALA A CA 1
ATOM 1949 C C . ALA A 1 256 ? -2.761 -15.375 20.694 1.00 91.06 256 ALA A C 1
ATOM 1951 O O . ALA A 1 256 ? -2.347 -15.781 19.610 1.00 91.06 256 ALA A O 1
ATOM 1952 N N . ASP A 1 257 ? -3.953 -14.785 20.829 1.00 92.19 257 ASP A N 1
ATOM 1953 C CA . ASP A 1 257 ? -4.903 -14.620 19.719 1.00 92.19 257 ASP A CA 1
ATOM 1954 C C . ASP A 1 257 ? -4.402 -13.631 18.661 1.00 92.19 257 ASP A C 1
ATOM 1956 O O . ASP A 1 257 ? -4.726 -13.744 17.481 1.00 92.19 257 ASP A O 1
ATOM 1960 N N . LEU A 1 258 ? -3.606 -12.646 19.081 1.00 90.44 258 LEU A N 1
ATOM 1961 C CA . LEU A 1 258 ? -3.051 -11.636 18.183 1.00 90.44 258 LEU A CA 1
ATOM 1962 C C . LEU A 1 258 ? -1.854 -12.170 17.375 1.00 90.44 258 LEU A C 1
ATOM 1964 O O . LEU A 1 258 ? -1.476 -11.557 16.370 1.00 90.44 258 LEU A O 1
ATOM 1968 N N . GLY A 1 259 ? -1.269 -13.296 17.797 1.00 85.44 259 GLY A N 1
ATOM 1969 C CA . GLY A 1 259 ? -0.083 -13.899 17.198 1.00 85.44 259 GLY A CA 1
ATOM 1970 C C . GLY A 1 259 ? 1.184 -13.044 17.334 1.00 85.44 259 GLY A C 1
ATOM 1971 O O . GLY A 1 259 ? 1.174 -11.917 17.846 1.00 85.44 259 GLY A O 1
ATOM 1972 N N . ALA A 1 260 ? 2.305 -13.583 16.846 1.00 76.00 260 ALA A N 1
ATOM 1973 C CA . ALA A 1 260 ? 3.544 -12.821 16.739 1.00 76.00 260 ALA A CA 1
ATOM 1974 C C . ALA A 1 260 ? 3.350 -11.647 15.767 1.00 76.00 260 ALA A C 1
ATOM 1976 O O . ALA A 1 260 ? 2.809 -11.819 14.672 1.00 76.00 260 ALA A O 1
ATOM 1977 N N . ARG A 1 261 ? 3.803 -10.445 16.149 1.00 69.75 261 ARG A N 1
ATOM 1978 C CA . ARG A 1 261 ? 3.854 -9.314 15.214 1.00 69.75 261 ARG A CA 1
ATOM 1979 C C . ARG A 1 261 ? 4.771 -9.708 14.053 1.00 69.75 261 ARG A C 1
ATOM 1981 O O . ARG A 1 261 ? 5.964 -9.920 14.256 1.00 69.75 261 ARG A O 1
ATOM 1988 N N . GLY A 1 262 ? 4.207 -9.812 12.851 1.00 62.12 262 GLY A N 1
ATOM 1989 C CA . GLY A 1 262 ? 4.996 -9.930 11.627 1.00 62.12 262 GLY A CA 1
ATOM 1990 C C . GLY A 1 262 ? 5.893 -8.699 11.423 1.00 62.12 262 GLY A C 1
ATOM 1991 O O . GLY A 1 262 ? 5.744 -7.706 12.144 1.00 62.12 262 GLY A O 1
ATOM 1992 N N . PRO A 1 263 ? 6.823 -8.735 10.453 1.00 51.28 263 PRO A N 1
ATOM 1993 C CA . PRO A 1 263 ? 7.682 -7.594 10.154 1.00 51.28 263 PRO A CA 1
ATOM 1994 C C . PRO A 1 263 ? 6.827 -6.349 9.875 1.00 51.28 263 PRO A C 1
ATOM 1996 O O . PRO A 1 263 ? 6.098 -6.283 8.887 1.00 51.28 263 PRO A O 1
ATOM 1999 N N . GLN A 1 264 ? 6.886 -5.370 10.782 1.00 51.53 264 GLN A N 1
ATOM 2000 C CA . GLN A 1 264 ? 6.179 -4.103 10.631 1.00 51.53 264 GLN A CA 1
ATOM 2001 C C . GLN A 1 264 ? 6.916 -3.252 9.594 1.00 51.53 264 GLN A C 1
ATOM 2003 O O . GLN A 1 264 ? 8.004 -2.738 9.854 1.00 51.53 264 GLN A O 1
ATOM 2008 N N . LEU A 1 265 ? 6.320 -3.098 8.412 1.00 43.03 265 LEU A N 1
ATOM 2009 C CA . LEU A 1 265 ? 6.742 -2.090 7.444 1.00 43.03 265 LEU A CA 1
ATOM 2010 C C . LEU A 1 265 ? 6.467 -0.706 8.062 1.00 43.03 265 LEU A C 1
ATOM 2012 O O . LEU A 1 265 ? 5.311 -0.341 8.263 1.00 43.03 265 LEU A O 1
ATOM 2016 N N . GLY A 1 266 ? 7.521 0.035 8.413 1.00 48.75 266 GLY A N 1
ATOM 2017 C CA . GLY A 1 266 ? 7.410 1.422 8.899 1.00 48.75 266 GLY A CA 1
ATOM 2018 C C . GLY A 1 266 ? 7.549 1.629 10.413 1.00 48.75 266 GLY A C 1
ATOM 2019 O O . GLY A 1 266 ? 7.121 2.653 10.938 1.00 48.75 266 GLY A O 1
ATOM 2020 N N . GLY A 1 267 ? 8.137 0.683 11.149 1.00 36.03 267 GLY A N 1
ATOM 2021 C CA . GLY A 1 267 ? 8.570 0.951 12.520 1.00 36.03 267 GLY A CA 1
ATOM 2022 C C . GLY A 1 267 ? 9.878 1.740 12.527 1.00 36.03 267 GLY A C 1
ATOM 2023 O O . GLY A 1 267 ? 10.942 1.139 12.379 1.00 36.03 267 GLY A O 1
ATOM 2024 N N . SER A 1 268 ? 9.823 3.061 12.719 1.00 38.47 268 SER A N 1
ATOM 2025 C CA . SER A 1 268 ? 11.003 3.869 13.044 1.00 38.47 268 SER A CA 1
ATOM 2026 C C . SER A 1 268 ? 11.685 3.289 14.284 1.00 38.47 268 SER A C 1
ATOM 2028 O O . SER A 1 268 ? 11.246 3.505 15.413 1.00 38.47 268 SER A O 1
ATOM 2030 N N . ARG A 1 269 ? 12.769 2.533 14.085 1.00 38.16 269 ARG A N 1
ATOM 2031 C CA . ARG A 1 269 ? 13.720 2.204 15.148 1.00 38.16 269 ARG A CA 1
ATOM 2032 C C . ARG A 1 269 ? 14.484 3.481 15.499 1.00 38.16 269 ARG A C 1
ATOM 2034 O O . ARG A 1 269 ? 15.615 3.665 15.066 1.00 38.16 269 ARG A O 1
ATOM 2041 N N . SER A 1 270 ? 13.879 4.352 16.301 1.00 38.69 270 SER A N 1
ATOM 2042 C CA . SER A 1 270 ? 14.641 5.325 17.086 1.00 38.69 270 SER A CA 1
ATOM 2043 C C . SER A 1 270 ? 15.300 4.571 18.236 1.00 38.69 270 SER A C 1
ATOM 2045 O O . SER A 1 270 ? 14.788 4.517 19.350 1.00 38.69 270 SER A O 1
ATOM 2047 N N . GLY A 1 271 ? 16.415 3.909 17.931 1.00 33.72 271 GLY A N 1
ATOM 2048 C CA . GLY A 1 271 ? 17.322 3.368 18.931 1.00 33.72 271 GLY A CA 1
ATOM 2049 C C . GLY A 1 271 ? 18.083 4.513 19.587 1.00 33.72 271 GLY A C 1
ATOM 2050 O O . GLY A 1 271 ? 19.190 4.827 19.171 1.00 33.72 271 GLY A O 1
ATOM 2051 N N . VAL A 1 272 ? 17.483 5.144 20.595 1.00 37.47 272 VAL A N 1
ATOM 2052 C CA . VAL A 1 272 ? 18.237 5.926 21.578 1.00 37.47 272 VAL A CA 1
ATOM 2053 C C . VAL A 1 272 ? 18.715 4.927 22.623 1.00 37.47 272 VAL A C 1
ATOM 2055 O O . VAL A 1 272 ? 17.949 4.490 23.480 1.00 37.47 272 VAL A O 1
ATOM 2058 N N . ALA A 1 273 ? 19.966 4.497 22.495 1.00 32.88 273 ALA A N 1
ATOM 2059 C CA . ALA A 1 273 ? 20.657 3.809 23.574 1.00 32.88 273 ALA A CA 1
ATOM 2060 C C . ALA A 1 273 ? 20.867 4.814 24.723 1.00 32.88 273 ALA A C 1
ATOM 2062 O O . ALA A 1 273 ? 21.389 5.898 24.461 1.00 32.88 273 ALA A O 1
ATOM 2063 N N . PRO A 1 274 ? 20.479 4.514 25.974 1.00 38.94 274 PRO A N 1
ATOM 2064 C CA . PRO A 1 274 ? 20.925 5.317 27.098 1.00 38.94 274 PRO A CA 1
ATOM 2065 C C . PRO A 1 274 ? 22.388 4.965 27.383 1.00 38.94 274 PRO A C 1
ATOM 2067 O O . PRO A 1 274 ? 22.710 3.841 27.773 1.00 38.94 274 PRO A O 1
ATOM 2070 N N . GLU A 1 275 ? 23.275 5.931 27.150 1.00 37.69 275 GLU A N 1
ATOM 2071 C CA . GLU A 1 275 ? 24.650 5.904 27.640 1.00 37.69 275 GLU A CA 1
ATOM 2072 C C . GLU A 1 275 ? 24.644 5.734 29.164 1.00 37.69 275 GLU A C 1
ATOM 2074 O O . GLU A 1 275 ? 24.016 6.492 29.905 1.00 37.69 275 GLU A O 1
ATOM 2079 N N . GLY A 1 276 ? 25.336 4.695 29.627 1.00 35.06 276 GLY A N 1
ATOM 2080 C CA . GLY A 1 276 ? 25.531 4.422 31.040 1.00 35.06 276 GLY A CA 1
ATOM 2081 C C . GLY A 1 276 ? 26.459 5.453 31.674 1.00 35.06 276 GLY A C 1
ATOM 2082 O O . GLY A 1 276 ? 27.658 5.463 31.412 1.00 35.06 276 GLY A O 1
ATOM 2083 N N . MET A 1 277 ? 25.916 6.272 32.572 1.00 39.09 277 MET A N 1
ATOM 2084 C CA . MET A 1 277 ? 26.699 7.021 33.552 1.00 39.09 277 MET A CA 1
ATOM 2085 C C . MET A 1 277 ? 26.853 6.168 34.813 1.00 39.09 277 MET A C 1
ATOM 2087 O O . MET A 1 277 ? 25.967 6.087 35.659 1.00 39.09 277 MET A O 1
ATOM 2091 N N . SER A 1 278 ? 28.002 5.502 34.901 1.00 37.78 278 SER A N 1
ATOM 2092 C CA . SER A 1 278 ? 28.511 4.843 36.102 1.00 37.78 278 SER A CA 1
ATOM 2093 C C . SER A 1 278 ? 29.431 5.815 36.843 1.00 37.78 278 SER A C 1
ATOM 2095 O O . SER A 1 278 ? 30.560 6.045 36.410 1.00 37.78 278 SER A O 1
ATOM 2097 N N . SER A 1 279 ? 28.987 6.334 37.986 1.00 43.78 279 SER A N 1
ATOM 2098 C CA . SER A 1 279 ? 29.842 6.991 38.981 1.00 43.78 279 SER A CA 1
ATOM 2099 C C . SER A 1 279 ? 29.499 6.464 40.376 1.00 43.78 279 SER A C 1
ATOM 2101 O O . SER A 1 279 ? 28.610 6.955 41.065 1.00 43.78 279 SER A O 1
ATOM 2103 N N . GLY A 1 280 ? 30.209 5.405 40.772 1.00 35.25 280 GLY A N 1
ATOM 2104 C CA . GLY A 1 280 ? 30.177 4.853 42.123 1.00 35.25 280 GLY A CA 1
ATOM 2105 C C . GLY A 1 280 ? 31.041 5.671 43.085 1.00 35.25 280 GLY A C 1
ATOM 2106 O O . GLY A 1 280 ? 32.206 5.945 42.798 1.00 35.25 280 GLY A O 1
ATOM 2107 N N . ALA A 1 281 ? 30.472 6.016 44.241 1.00 43.31 281 ALA A N 1
ATOM 2108 C CA . ALA A 1 281 ? 31.187 6.479 45.427 1.00 43.31 281 ALA A CA 1
ATOM 2109 C C . ALA A 1 281 ? 31.141 5.374 46.497 1.00 43.31 281 ALA A C 1
ATOM 2111 O O . ALA A 1 281 ? 30.139 4.675 46.638 1.00 43.31 281 ALA A O 1
ATOM 2112 N N . GLY A 1 282 ? 32.275 5.169 47.168 1.00 36.94 282 GLY A N 1
ATOM 2113 C CA . GLY A 1 282 ? 32.632 3.927 47.852 1.00 36.94 282 GLY A CA 1
ATOM 2114 C C . GLY A 1 282 ? 32.053 3.687 49.246 1.00 36.94 282 GLY A C 1
ATOM 2115 O O . GLY A 1 282 ? 31.441 4.559 49.848 1.00 36.94 282 GLY A O 1
ATOM 2116 N N . GLN A 1 283 ? 32.355 2.497 49.770 1.00 37.47 283 GLN A N 1
ATOM 2117 C CA . GLN A 1 283 ? 32.964 2.260 51.087 1.00 37.47 283 GLN A CA 1
ATOM 2118 C C . GLN A 1 283 ? 33.223 0.753 51.257 1.00 37.47 283 GLN A C 1
ATOM 2120 O O . GLN A 1 283 ? 32.365 -0.082 50.987 1.00 37.47 283 GLN A O 1
ATOM 2125 N N . ALA A 1 284 ? 34.447 0.420 51.664 1.00 38.06 284 ALA A N 1
ATOM 2126 C CA . ALA A 1 284 ? 34.858 -0.895 52.165 1.00 38.06 284 ALA A CA 1
ATOM 2127 C C . ALA A 1 284 ? 34.703 -0.914 53.712 1.00 38.06 284 ALA A C 1
ATOM 2129 O O . ALA A 1 284 ? 34.282 0.112 54.253 1.00 38.06 284 ALA A O 1
ATOM 2130 N N . PRO A 1 285 ? 35.147 -1.942 54.476 1.00 54.16 285 PRO A N 1
ATOM 2131 C CA . PRO A 1 285 ? 35.593 -3.299 54.117 1.00 54.16 285 PRO A CA 1
ATOM 2132 C C . PRO A 1 285 ? 34.995 -4.410 55.029 1.00 54.16 285 PRO A C 1
ATOM 2134 O O . PRO A 1 285 ? 34.464 -4.136 56.100 1.00 54.16 285 PRO A O 1
ATOM 2137 N N . SER A 1 286 ? 35.171 -5.691 54.674 1.00 38.06 286 SER A N 1
ATOM 2138 C CA . SER A 1 286 ? 35.751 -6.708 55.588 1.00 38.06 286 SER A CA 1
ATOM 2139 C C . SER A 1 286 ? 35.826 -8.120 54.975 1.00 38.06 286 SER A C 1
ATOM 2141 O O . SER A 1 286 ? 34.868 -8.654 54.432 1.00 38.06 286 SER A O 1
ATOM 2143 N N . SER A 1 287 ? 37.040 -8.673 55.074 1.00 39.50 287 SER A N 1
ATOM 2144 C CA . SER A 1 287 ? 37.451 -10.077 55.254 1.00 39.50 287 SER A CA 1
ATOM 2145 C C . SER A 1 287 ? 36.571 -11.227 54.735 1.00 39.50 287 SER A C 1
ATOM 2147 O O . SER A 1 287 ? 35.542 -11.552 55.317 1.00 39.50 287 SER A O 1
ATOM 2149 N N . SER A 1 288 ? 37.125 -12.055 53.849 1.00 44.06 288 SER A N 1
ATOM 2150 C CA . SER A 1 288 ? 37.758 -13.324 54.259 1.00 44.06 288 SER A CA 1
ATOM 2151 C C . SER A 1 288 ? 38.307 -14.097 53.054 1.00 44.06 288 SER A C 1
ATOM 2153 O O . SER A 1 288 ? 37.895 -13.946 51.910 1.00 44.06 288 SER A O 1
ATOM 2155 N N . SER A 1 289 ? 39.346 -14.855 53.359 1.00 38.84 289 SER A N 1
ATOM 2156 C CA . SER A 1 289 ? 40.314 -15.561 52.529 1.00 38.84 289 SER A CA 1
ATOM 2157 C C . SER A 1 289 ? 39.808 -16.861 51.899 1.00 38.84 289 SER A C 1
ATOM 2159 O O . SER A 1 289 ? 39.261 -17.694 52.614 1.00 38.84 289 SER A O 1
ATOM 2161 N N . THR A 1 290 ? 40.156 -17.130 50.634 1.00 43.06 290 THR A N 1
ATOM 2162 C CA . THR A 1 290 ? 40.465 -18.490 50.128 1.00 43.06 290 THR A CA 1
ATOM 2163 C C . THR A 1 290 ? 41.324 -18.398 48.850 1.00 43.06 290 THR A C 1
ATOM 2165 O O . THR A 1 290 ? 40.946 -17.659 47.942 1.00 43.06 290 THR A O 1
ATOM 2168 N N . PRO A 1 291 ? 42.468 -19.109 48.736 1.00 51.66 291 PRO A N 1
ATOM 2169 C CA . PRO A 1 291 ? 43.280 -19.141 47.521 1.00 51.66 291 PRO A CA 1
ATOM 2170 C C . PRO A 1 291 ? 42.943 -20.365 46.652 1.00 51.66 291 PRO A C 1
ATOM 2172 O O . PRO A 1 291 ? 42.831 -21.481 47.154 1.00 51.66 291 PRO A O 1
ATOM 2175 N N . GLY A 1 292 ? 42.832 -20.169 45.336 1.00 43.34 292 GLY A N 1
ATOM 2176 C CA . GLY A 1 292 ? 42.620 -21.244 44.365 1.00 43.34 292 GLY A CA 1
ATOM 2177 C C . GLY A 1 292 ? 43.214 -20.896 43.001 1.00 43.34 292 GLY A C 1
ATOM 2178 O O . GLY A 1 292 ? 42.737 -20.009 42.305 1.00 43.34 292 GLY A O 1
ATOM 2179 N N . SER A 1 293 ? 44.297 -21.585 42.665 1.00 46.06 293 SER A N 1
ATOM 2180 C CA . SER A 1 293 ? 45.136 -21.495 41.466 1.00 46.06 293 SER A CA 1
ATOM 2181 C C . SER A 1 293 ? 44.529 -22.125 40.199 1.00 46.06 293 SER A C 1
ATOM 2183 O O . SER A 1 293 ? 43.887 -23.165 40.297 1.00 46.06 293 SER A O 1
ATOM 2185 N N . GLY A 1 294 ? 44.891 -21.605 39.014 1.00 37.91 294 GLY A N 1
ATOM 2186 C CA . GLY A 1 294 ? 44.807 -22.303 37.709 1.00 37.91 294 GLY A CA 1
ATOM 2187 C C . GLY A 1 294 ? 44.267 -21.403 36.582 1.00 37.91 294 GLY A C 1
ATOM 2188 O O . GLY A 1 294 ? 43.093 -21.077 36.593 1.00 37.91 294 GLY A O 1
ATOM 2189 N N . ARG A 1 295 ? 45.076 -20.774 35.715 1.00 38.25 295 ARG A N 1
ATOM 2190 C CA . ARG A 1 295 ? 45.845 -21.281 34.549 1.00 38.25 295 ARG A CA 1
ATOM 2191 C C . ARG A 1 295 ? 44.991 -21.534 33.282 1.00 38.25 295 ARG A C 1
ATOM 2193 O O . ARG A 1 295 ? 44.440 -22.610 33.131 1.00 38.25 295 ARG A O 1
ATOM 2200 N N . GLY A 1 296 ? 45.057 -20.583 32.337 1.00 36.09 296 GLY A N 1
ATOM 2201 C CA . GLY A 1 296 ? 45.304 -20.823 30.900 1.00 36.09 296 GLY A CA 1
ATOM 2202 C C . GLY A 1 296 ? 44.136 -21.132 29.941 1.00 36.09 296 GLY A C 1
ATOM 2203 O O . GLY A 1 296 ? 43.284 -21.957 30.232 1.00 36.09 296 GLY A O 1
ATOM 2204 N N . GLY A 1 297 ? 44.216 -20.547 28.734 1.00 34.97 297 GLY A N 1
ATOM 2205 C CA . GLY A 1 297 ? 43.544 -21.000 27.498 1.00 34.97 297 GLY A CA 1
ATOM 2206 C C . GLY A 1 297 ? 42.509 -20.001 26.968 1.00 34.97 297 GLY A C 1
ATOM 2207 O O . GLY A 1 297 ? 41.458 -19.841 27.566 1.00 34.97 297 GLY A O 1
ATOM 2208 N N . SER A 1 298 ? 42.836 -19.136 26.001 1.00 38.53 298 SER A N 1
ATOM 2209 C CA . SER A 1 298 ? 42.959 -19.365 24.543 1.00 38.53 298 SER A CA 1
ATOM 2210 C C . SER A 1 298 ? 41.616 -19.304 23.809 1.00 38.53 298 SER A C 1
ATOM 2212 O O . SER A 1 298 ? 40.648 -19.938 24.207 1.00 38.53 298 SER A O 1
ATOM 2214 N N . GLY A 1 299 ? 41.594 -18.503 22.742 1.00 42.31 299 GLY A N 1
ATOM 2215 C CA . GLY A 1 299 ? 40.397 -18.060 22.040 1.00 42.31 299 GLY A CA 1
ATOM 2216 C C . GLY A 1 299 ? 39.646 -19.126 21.245 1.00 42.31 299 GLY A C 1
ATOM 2217 O O . GLY A 1 299 ? 40.127 -20.228 21.003 1.00 42.31 299 GLY A O 1
ATOM 2218 N N . GLY A 1 300 ? 38.460 -18.727 20.796 1.00 35.47 300 GLY A N 1
ATOM 2219 C CA . GLY A 1 300 ? 37.610 -19.486 19.892 1.00 35.47 300 GLY A CA 1
ATOM 2220 C C . GLY A 1 300 ? 36.738 -18.524 19.096 1.00 35.47 300 GLY A C 1
ATOM 2221 O O . GLY A 1 300 ? 35.868 -17.860 19.649 1.00 35.47 300 GLY A O 1
ATOM 2222 N N . SER A 1 301 ? 37.044 -18.423 17.808 1.00 43.25 301 SER A N 1
ATOM 2223 C CA . SER A 1 301 ? 36.269 -17.749 16.768 1.00 43.25 301 SER A CA 1
ATOM 2224 C C . SER A 1 301 ? 35.490 -18.804 15.966 1.00 43.25 301 SER A C 1
ATOM 2226 O O . SER A 1 301 ? 35.824 -19.986 16.051 1.00 43.25 301 SER A O 1
ATOM 2228 N N . SER A 1 302 ? 34.544 -18.359 15.128 1.00 37.91 302 SER A N 1
ATOM 2229 C CA . SER A 1 302 ? 33.660 -19.137 14.227 1.00 37.91 302 SER A CA 1
ATOM 2230 C C . SER A 1 302 ? 32.536 -19.919 14.927 1.00 37.91 302 SER A C 1
ATOM 2232 O O . SER A 1 302 ? 32.695 -20.381 16.045 1.00 37.91 302 SER A O 1
ATOM 2234 N N . GLY A 1 303 ? 31.343 -20.109 14.376 1.00 36.22 303 GLY A N 1
ATOM 2235 C CA . GLY A 1 303 ? 30.746 -19.766 13.090 1.00 36.22 303 GLY A CA 1
ATOM 2236 C C . GLY A 1 303 ? 29.345 -20.390 13.108 1.00 36.22 303 GLY A C 1
ATOM 2237 O O . GLY A 1 303 ? 29.207 -21.565 13.437 1.00 36.22 303 GLY A O 1
ATOM 2238 N N . GLY A 1 304 ? 28.300 -19.603 12.855 1.00 34.31 304 GLY A N 1
ATOM 2239 C CA . GLY A 1 304 ? 26.913 -20.072 12.903 1.00 34.31 304 GLY A CA 1
ATOM 2240 C C . GLY A 1 304 ? 26.356 -20.274 11.502 1.00 34.31 304 GLY A C 1
ATOM 2241 O O . GLY A 1 304 ? 25.882 -19.319 10.895 1.00 34.31 304 GLY A O 1
ATOM 2242 N N . SER A 1 305 ? 26.422 -21.510 11.012 1.00 36.59 305 SER A N 1
ATOM 2243 C CA . SER A 1 305 ? 25.643 -21.987 9.866 1.00 36.59 305 SER A CA 1
ATOM 2244 C C . SER A 1 305 ? 24.242 -22.362 10.342 1.00 36.59 305 SER A C 1
ATOM 2246 O O . SER A 1 305 ? 24.103 -23.095 11.320 1.00 36.59 305 SER A O 1
ATOM 2248 N N . SER A 1 306 ? 23.209 -21.883 9.654 1.00 42.31 306 SER A N 1
ATOM 2249 C CA . SER A 1 306 ? 21.830 -22.336 9.841 1.00 42.31 306 SER A CA 1
ATOM 2250 C C . SER A 1 306 ? 21.360 -23.047 8.575 1.00 42.31 306 SER A C 1
ATOM 2252 O O . SER A 1 306 ? 20.786 -22.430 7.679 1.00 42.31 306 SER A O 1
ATOM 2254 N N . ASP A 1 307 ? 21.635 -24.348 8.537 1.00 43.84 307 ASP A N 1
ATOM 2255 C CA . ASP A 1 307 ? 20.869 -25.336 7.788 1.00 43.84 307 ASP A CA 1
ATOM 2256 C C . ASP A 1 307 ? 19.604 -25.688 8.582 1.00 43.84 307 ASP A C 1
ATOM 2258 O O . ASP A 1 307 ? 19.652 -25.962 9.782 1.00 43.84 307 ASP A O 1
ATOM 2262 N N . GLY A 1 308 ? 18.463 -25.702 7.906 1.00 41.00 308 GLY A N 1
ATOM 2263 C CA . GLY A 1 308 ? 17.197 -26.200 8.436 1.00 41.00 308 GLY A CA 1
ATOM 2264 C C . GLY A 1 308 ? 16.073 -25.814 7.485 1.00 41.00 308 GLY A C 1
ATOM 2265 O O . GLY A 1 308 ? 15.927 -24.655 7.131 1.00 41.00 308 GLY A O 1
ATOM 2266 N N . GLY A 1 309 ? 15.235 -26.701 6.980 1.00 37.91 309 GLY A N 1
ATOM 2267 C CA . GLY A 1 309 ? 15.059 -28.127 7.175 1.00 37.91 309 GLY A CA 1
ATOM 2268 C C . GLY A 1 309 ? 13.861 -28.474 6.294 1.00 37.91 309 GLY A C 1
ATOM 2269 O O . GLY A 1 309 ? 12.868 -27.746 6.280 1.00 37.91 309 GLY A O 1
ATOM 2270 N N . GLY A 1 310 ? 13.992 -29.509 5.473 1.00 37.94 310 GLY A N 1
ATOM 2271 C CA . GLY A 1 310 ? 12.919 -29.947 4.592 1.00 37.94 310 GLY A CA 1
ATOM 2272 C C . GLY A 1 310 ? 11.868 -30.808 5.293 1.00 37.94 310 GLY A C 1
ATOM 2273 O O . GLY A 1 310 ? 12.082 -31.302 6.401 1.00 37.94 310 GLY A O 1
ATOM 2274 N N . SER A 1 311 ? 10.824 -31.094 4.506 1.00 39.03 311 SER A N 1
ATOM 2275 C CA . SER A 1 311 ? 9.837 -32.193 4.603 1.00 39.03 311 SER A CA 1
ATOM 2276 C C . SER A 1 311 ? 8.428 -31.797 5.095 1.00 39.03 311 SER A C 1
ATOM 2278 O O . SER A 1 311 ? 8.266 -30.779 5.757 1.00 39.03 311 SER A O 1
ATOM 2280 N N . PRO A 1 312 ? 7.388 -32.619 4.832 1.00 54.19 312 PRO A N 1
ATOM 2281 C CA . PRO A 1 312 ? 6.896 -32.997 3.499 1.00 54.19 312 PRO A CA 1
ATOM 2282 C C . PRO A 1 312 ? 5.344 -33.026 3.421 1.00 54.19 312 PRO A C 1
ATOM 2284 O O . PRO A 1 312 ? 4.656 -33.081 4.431 1.00 54.19 312 PRO A O 1
ATOM 2287 N N . GLY A 1 313 ? 4.804 -33.160 2.204 1.00 37.91 313 GLY A N 1
ATOM 2288 C CA . GLY A 1 313 ? 3.630 -34.011 1.946 1.00 37.91 313 GLY A CA 1
ATOM 2289 C C . GLY A 1 313 ? 2.224 -33.436 2.181 1.00 37.91 313 GLY A C 1
ATOM 2290 O O . GLY A 1 313 ? 1.870 -32.975 3.256 1.00 37.91 313 GLY A O 1
ATOM 2291 N N . GLY A 1 314 ? 1.366 -33.587 1.168 1.00 39.00 314 GLY A N 1
ATOM 2292 C CA . GLY A 1 314 ? -0.075 -33.353 1.285 1.00 39.00 314 GLY A CA 1
ATOM 2293 C C . GLY A 1 314 ? -0.823 -33.683 -0.005 1.00 39.00 314 GLY A C 1
ATOM 2294 O O . GLY A 1 314 ? -1.061 -32.811 -0.831 1.00 39.00 314 GLY A O 1
ATOM 2295 N N . ARG A 1 315 ? -1.140 -34.969 -0.192 1.00 41.53 315 ARG A N 1
ATOM 2296 C CA . ARG A 1 315 ? -2.014 -35.517 -1.245 1.00 41.53 315 ARG A CA 1
ATOM 2297 C C . ARG A 1 315 ? -3.487 -35.127 -1.024 1.00 41.53 315 ARG A C 1
ATOM 2299 O O . ARG A 1 315 ? -3.928 -35.071 0.116 1.00 41.53 315 ARG A O 1
ATOM 2306 N N . GLY A 1 316 ? -4.256 -35.110 -2.119 1.00 39.22 316 GLY A N 1
ATOM 2307 C CA . GLY A 1 316 ? -5.706 -35.385 -2.144 1.00 39.22 316 GLY A CA 1
ATOM 2308 C C . GLY A 1 316 ? -6.585 -34.132 -2.292 1.00 39.22 316 GLY A C 1
ATOM 2309 O O . GLY A 1 316 ? -6.355 -33.147 -1.616 1.00 39.22 316 GLY A O 1
ATOM 2310 N N . GLY A 1 317 ? -7.606 -34.078 -3.146 1.00 44.34 317 GLY A N 1
ATOM 2311 C CA . GLY A 1 317 ? -8.254 -35.155 -3.874 1.00 44.34 317 GLY A CA 1
ATOM 2312 C C . GLY A 1 317 ? -9.231 -34.657 -4.943 1.00 44.34 317 GLY A C 1
ATOM 2313 O O . GLY A 1 317 ? -9.571 -33.482 -5.045 1.00 44.34 317 GLY A O 1
ATOM 2314 N N . SER A 1 318 ? -9.624 -35.634 -5.752 1.00 46.06 318 SER A N 1
ATOM 2315 C CA . SER A 1 318 ? -10.634 -35.620 -6.805 1.00 46.06 318 SER A CA 1
ATOM 2316 C C . SER A 1 318 ? -12.039 -35.335 -6.259 1.00 46.06 318 SER A C 1
ATOM 2318 O O . SER A 1 318 ? -12.444 -35.936 -5.268 1.00 46.06 318 SER A O 1
ATOM 2320 N N . GLY A 1 319 ? -12.815 -34.519 -6.972 1.00 47.78 319 GLY A N 1
ATOM 2321 C CA . GLY A 1 319 ? -14.254 -34.360 -6.764 1.00 47.78 319 GLY A CA 1
ATOM 2322 C C . GLY A 1 319 ? -14.924 -33.907 -8.055 1.00 47.78 319 GLY A C 1
ATOM 2323 O O . GLY A 1 319 ? -14.871 -32.732 -8.406 1.00 47.78 319 GLY A O 1
ATOM 2324 N N . GLY A 1 320 ? -15.494 -34.859 -8.791 1.00 45.47 320 GLY A N 1
ATOM 2325 C CA . GLY A 1 320 ? -16.301 -34.604 -9.977 1.00 45.47 320 GLY A CA 1
ATOM 2326 C C . GLY A 1 320 ? -17.796 -34.498 -9.673 1.00 45.47 320 GLY A C 1
ATOM 2327 O O . GLY A 1 320 ? -18.256 -34.878 -8.602 1.00 45.47 320 GLY A O 1
ATOM 2328 N N . GLY A 1 321 ? -18.540 -34.081 -10.699 1.00 48.28 321 GLY A N 1
ATOM 2329 C CA . GLY A 1 321 ? -19.924 -34.498 -10.925 1.00 48.28 321 GLY A CA 1
ATOM 2330 C C . GLY A 1 321 ? -21.012 -33.557 -10.411 1.00 48.28 321 GLY A C 1
ATOM 2331 O O . GLY A 1 321 ? -21.217 -33.415 -9.214 1.00 48.28 321 GLY A O 1
ATOM 2332 N N . GLY A 1 322 ? -21.793 -33.004 -11.342 1.00 47.31 322 GLY A N 1
ATOM 2333 C CA . GLY A 1 322 ? -23.052 -32.339 -11.016 1.00 47.31 322 GLY A CA 1
ATOM 2334 C C . GLY A 1 322 ? -23.690 -31.624 -12.200 1.00 47.31 322 GLY A C 1
ATOM 2335 O O . GLY A 1 322 ? -23.759 -30.403 -12.207 1.00 47.31 322 GLY A O 1
ATOM 2336 N N . ARG A 1 323 ? -24.146 -32.381 -13.206 1.00 55.38 323 ARG A N 1
ATOM 2337 C CA . ARG A 1 323 ? -25.128 -31.894 -14.185 1.00 55.38 323 ARG A CA 1
ATOM 2338 C C . ARG A 1 323 ? -26.513 -31.893 -13.535 1.00 55.38 323 ARG A C 1
ATOM 2340 O O . ARG A 1 323 ? -26.921 -32.937 -13.027 1.00 55.38 323 ARG A O 1
ATOM 2347 N N . ARG A 1 324 ? -27.231 -30.780 -13.640 1.00 58.56 324 ARG A N 1
ATOM 2348 C CA . ARG A 1 324 ? -28.678 -30.717 -13.875 1.00 58.56 324 ARG A CA 1
ATOM 2349 C C . ARG A 1 324 ? -28.957 -29.513 -14.756 1.00 58.56 324 ARG A C 1
ATOM 2351 O O . ARG A 1 324 ? -28.246 -28.503 -14.568 1.00 58.56 324 ARG A O 1
#

Mean predicted aligned error: 14.56 Å

Solvent-accessible surface area (backbone atoms only — not comparable to full-atom values): 19915 Å² total; per-residue (Å²): 130,71,66,68,58,55,54,52,55,52,54,52,52,52,51,52,58,57,53,56,52,55,53,54,55,50,53,55,52,41,54,53,50,31,55,52,47,50,54,47,24,51,74,49,62,50,55,66,71,59,54,50,52,50,51,51,50,29,59,79,68,69,51,55,52,65,42,50,36,44,47,48,49,45,53,32,53,35,39,70,70,70,45,77,54,64,70,56,52,51,48,48,54,52,31,54,77,68,68,48,57,55,67,61,45,33,55,52,44,52,52,50,48,53,43,46,52,50,49,49,49,55,53,60,75,59,57,75,86,77,89,88,78,82,75,72,84,48,72,65,57,56,50,56,58,36,48,38,50,78,56,70,38,51,71,67,58,53,50,46,53,49,67,78,44,68,86,47,58,66,70,34,49,49,44,35,51,53,36,52,27,47,38,54,75,69,68,48,55,66,69,56,51,51,51,48,39,52,52,27,53,76,66,65,53,35,45,81,81,39,66,56,47,46,56,50,54,50,38,41,44,75,72,68,50,52,65,65,62,54,41,54,50,51,46,50,28,50,75,67,68,50,54,51,68,55,43,30,52,76,66,71,50,51,74,76,66,66,49,80,84,67,92,67,88,82,68,81,79,77,79,75,75,81,80,84,85,83,81,89,80,89,83,86,90,84,89,84,88,83,91,86,89,84,86,87,83,82,89,86,80,88,82,89,82,84,87,85,80,87,88,81,91,86,85,87,82,90,83,81,89,83,89,131